Protein AF-A0A1R1MEP3-F1 (afdb_monomer)

Secondary structure (DSSP, 8-state):
-PPPPPHHHHHHHHIIIIIHHHHHHHHHHHHHHHHTTT---THHHHHHHHHHHHHHHHHHHTTS---S--SGGGGHHHHHHHHHHHHHHTTT----HHHHHHHHHHHHHHHHHHHHHHHHTTS-HHHHHHHHHHHHHHHHHHHHHHT-GGGHHHHHHHHHHHHHHHHHHHHHHS-HHHHHHHHHHHHHHHHHHHHHHHHTTSS-HHHHTSTTTT--SSHHHHHHHHHHHHHHHHS---HHHHHHHHHHHHHHHHHHHHS--S-HHHHHHHHHHHHHHHHHHHHHHHHHHHTT-

Nearest PDB structures (foldseek):
  7d5p-assembly2_B  TM=1.920E-01  e=1.153E+00  Staphylococcus aureus subsp. aureus COL
  8jt9-assembly1_A  TM=2.377E-01  e=4.434E+00  Homo sapiens
  8xoa-assembly1_A  TM=2.213E-01  e=4.434E+00  Homo sapiens
  4iu9-assembly2_A  TM=1.906E-01  e=5.708E+00  Escherichia coli K-12

Structure (mmCIF, N/CA/C/O backbone):
data_AF-A0A1R1MEP3-F1
#
_entry.id   AF-A0A1R1MEP3-F1
#
loop_
_atom_site.group_PDB
_atom_site.id
_atom_site.type_symbol
_atom_site.label_atom_id
_atom_site.label_alt_id
_atom_site.label_comp_id
_atom_site.label_asym_id
_atom_site.label_entity_id
_atom_site.label_seq_id
_atom_site.pdbx_PDB_ins_code
_atom_site.Cartn_x
_atom_site.Cartn_y
_atom_site.Cartn_z
_atom_site.occupancy
_atom_site.B_iso_or_equiv
_atom_site.auth_seq_id
_atom_site.auth_comp_id
_atom_site.auth_asym_id
_atom_site.auth_atom_id
_atom_site.pdbx_PDB_model_num
ATOM 1 N N . MET A 1 1 ? 24.486 -24.600 -12.937 1.00 33.91 1 MET A N 1
ATOM 2 C CA . MET A 1 1 ? 24.147 -24.866 -11.523 1.00 33.91 1 MET A CA 1
ATOM 3 C C . MET A 1 1 ? 23.904 -23.524 -10.862 1.00 33.91 1 MET A C 1
ATOM 5 O O . MET A 1 1 ? 24.868 -22.815 -10.604 1.00 33.91 1 MET A O 1
ATOM 9 N N . TYR A 1 2 ? 22.642 -23.135 -10.674 1.00 38.97 2 TYR A N 1
ATOM 10 C CA . TYR A 1 2 ? 22.324 -22.002 -9.808 1.00 38.97 2 TYR A CA 1
ATOM 11 C C . TYR A 1 2 ? 22.652 -22.433 -8.381 1.00 38.97 2 TYR A C 1
ATOM 13 O O . TYR A 1 2 ? 22.144 -23.455 -7.923 1.00 38.97 2 TYR A O 1
ATOM 21 N N . ALA A 1 3 ? 23.574 -21.729 -7.725 1.00 46.19 3 ALA A N 1
ATOM 22 C CA . ALA A 1 3 ? 23.846 -21.961 -6.316 1.00 46.19 3 ALA A CA 1
ATOM 23 C C . ALA A 1 3 ? 22.546 -21.698 -5.552 1.00 46.19 3 ALA A C 1
ATOM 25 O O . ALA A 1 3 ? 22.000 -20.597 -5.640 1.00 46.19 3 ALA A O 1
ATOM 26 N N . GLU A 1 4 ? 22.031 -22.712 -4.856 1.00 53.25 4 GLU A N 1
ATOM 27 C CA . GLU A 1 4 ? 20.903 -22.514 -3.953 1.00 53.25 4 GLU A CA 1
ATOM 28 C C . GLU A 1 4 ? 21.265 -21.378 -2.988 1.00 53.25 4 GLU A C 1
ATOM 30 O O . GLU A 1 4 ? 22.367 -21.393 -2.419 1.00 53.25 4 GLU A O 1
ATOM 35 N N . PRO A 1 5 ? 20.397 -20.365 -2.820 1.00 59.34 5 PRO A N 1
ATOM 36 C CA . PRO A 1 5 ? 20.651 -19.315 -1.853 1.00 59.34 5 PRO A CA 1
ATOM 37 C C . PRO A 1 5 ? 20.864 -19.977 -0.493 1.00 59.34 5 PRO A C 1
ATOM 39 O O . PRO A 1 5 ? 20.034 -20.764 -0.031 1.00 59.34 5 PRO A O 1
ATOM 42 N N . SER A 1 6 ? 22.004 -19.687 0.139 1.00 70.06 6 SER A N 1
ATOM 43 C CA . SER A 1 6 ? 22.324 -20.240 1.450 1.00 70.06 6 SER A CA 1
ATOM 44 C C . SER A 1 6 ? 21.171 -19.955 2.412 1.00 70.06 6 SER A C 1
ATOM 46 O O . SER A 1 6 ? 20.556 -18.889 2.357 1.00 70.06 6 SER A O 1
ATOM 48 N N . SER A 1 7 ? 20.878 -20.876 3.335 1.00 69.50 7 SER A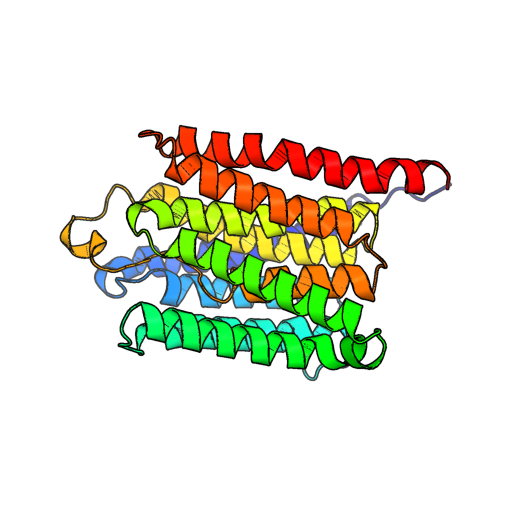 N 1
ATOM 49 C CA . SER A 1 7 ? 19.803 -20.690 4.325 1.00 69.50 7 SER A CA 1
ATOM 50 C C . SER A 1 7 ? 19.879 -19.336 5.053 1.00 69.50 7 SER A C 1
ATOM 52 O O . SER A 1 7 ? 18.848 -18.808 5.464 1.00 69.50 7 SER A O 1
ATOM 54 N N . SER A 1 8 ? 21.077 -18.759 5.188 1.00 77.94 8 SER A N 1
ATOM 55 C CA . SER A 1 8 ? 21.308 -17.420 5.730 1.00 77.94 8 SER A CA 1
ATOM 56 C C . SER A 1 8 ? 20.761 -16.292 4.848 1.00 77.94 8 SER A C 1
ATOM 58 O O . SER A 1 8 ? 20.191 -15.345 5.381 1.00 77.94 8 SER A O 1
ATOM 60 N N . ALA A 1 9 ? 20.872 -16.389 3.521 1.00 77.12 9 ALA A N 1
ATOM 61 C CA . ALA A 1 9 ? 20.376 -15.382 2.586 1.00 77.12 9 ALA A CA 1
ATOM 62 C C . ALA A 1 9 ? 18.843 -15.296 2.619 1.00 77.12 9 ALA A C 1
ATOM 64 O O . ALA A 1 9 ? 18.296 -14.207 2.776 1.00 77.12 9 ALA A O 1
ATOM 65 N N . ASN A 1 10 ? 18.148 -16.438 2.598 1.00 83.69 10 ASN A N 1
ATOM 66 C CA . ASN A 1 10 ? 16.684 -16.473 2.716 1.00 83.69 10 ASN A CA 1
ATOM 67 C C . ASN A 1 10 ? 16.207 -15.879 4.049 1.00 83.69 10 ASN A C 1
ATOM 69 O O . ASN A 1 10 ? 15.216 -15.150 4.099 1.00 83.69 10 ASN A O 1
ATOM 73 N N . LEU A 1 11 ? 16.937 -16.151 5.134 1.00 85.81 11 LEU A N 1
ATOM 74 C CA . LEU A 1 11 ? 16.612 -15.623 6.455 1.00 85.81 11 LEU A CA 1
ATOM 75 C C . LEU A 1 11 ? 16.804 -14.102 6.511 1.00 85.81 11 LEU A C 1
ATOM 77 O O . LEU A 1 11 ? 15.922 -13.403 7.005 1.00 85.81 11 LEU A O 1
ATOM 81 N N . ILE A 1 12 ? 17.887 -13.572 5.932 1.00 87.06 12 ILE A N 1
ATOM 82 C CA . ILE A 1 12 ? 18.105 -12.121 5.801 1.00 87.06 12 ILE A CA 1
ATOM 83 C C . ILE A 1 12 ? 16.982 -11.479 4.977 1.00 87.06 12 ILE A C 1
ATOM 85 O O . ILE A 1 12 ? 16.429 -10.459 5.386 1.00 87.06 12 ILE A O 1
ATOM 89 N N . MET A 1 13 ? 16.574 -12.109 3.871 1.00 86.56 13 MET A N 1
ATOM 90 C CA . MET A 1 13 ? 15.480 -11.616 3.030 1.00 86.56 13 MET A CA 1
ATOM 91 C C . MET A 1 13 ? 14.146 -11.525 3.782 1.00 86.56 13 MET A C 1
ATOM 93 O O . MET A 1 13 ? 13.415 -10.542 3.630 1.00 86.56 13 MET A O 1
ATOM 97 N N . ILE A 1 14 ? 13.828 -12.515 4.617 1.00 88.69 14 ILE A N 1
ATOM 98 C CA . ILE A 1 14 ? 12.631 -12.497 5.471 1.00 88.69 14 ILE A CA 1
ATOM 99 C C . ILE A 1 14 ? 12.769 -11.435 6.568 1.00 88.69 14 ILE A C 1
ATOM 101 O O . ILE A 1 14 ? 11.809 -10.723 6.870 1.00 88.69 14 ILE A O 1
ATOM 105 N N . MET A 1 15 ? 13.963 -11.281 7.145 1.00 89.81 15 MET A N 1
ATOM 106 C CA . MET A 1 15 ? 14.210 -10.284 8.186 1.00 89.81 15 MET A CA 1
ATOM 107 C C . MET A 1 15 ? 13.965 -8.860 7.682 1.00 89.81 15 MET A C 1
ATOM 109 O O . MET A 1 15 ? 13.254 -8.098 8.339 1.00 89.81 15 MET A O 1
ATOM 113 N N . GLN A 1 16 ? 14.486 -8.525 6.499 1.00 90.75 16 GLN A N 1
ATOM 114 C CA . GLN A 1 16 ? 14.354 -7.186 5.922 1.00 90.75 16 GLN A CA 1
ATOM 115 C C . GLN A 1 16 ? 12.944 -6.888 5.389 1.00 90.75 16 GLN A C 1
ATOM 117 O O . GLN A 1 16 ? 12.449 -5.778 5.572 1.00 90.75 16 GLN A O 1
ATOM 122 N N . SER A 1 17 ? 12.277 -7.860 4.759 1.00 89.44 17 SER A N 1
ATOM 123 C CA . SER A 1 17 ? 10.976 -7.641 4.104 1.00 89.44 17 SER A CA 1
ATOM 124 C C . SER A 1 17 ? 9.768 -7.867 5.013 1.00 89.44 17 SER A C 1
ATOM 126 O O . SER A 1 17 ? 8.708 -7.310 4.752 1.00 89.44 17 SER A O 1
ATOM 128 N N . LEU A 1 18 ? 9.902 -8.658 6.080 1.00 91.75 18 LEU A N 1
ATOM 129 C CA . LEU A 1 18 ? 8.776 -9.032 6.937 1.00 91.75 18 LEU A CA 1
ATOM 130 C C . LEU A 1 18 ? 9.037 -8.732 8.409 1.00 91.75 18 LEU A C 1
ATOM 132 O O . LEU A 1 18 ? 8.265 -7.994 9.013 1.00 91.75 18 LEU A O 1
ATOM 136 N N . VAL A 1 19 ? 10.101 -9.284 9.001 1.00 93.19 19 VAL A N 1
ATOM 137 C CA . VAL A 1 19 ? 10.267 -9.274 10.468 1.00 93.19 19 VAL A CA 1
ATOM 138 C C . VAL A 1 19 ? 10.488 -7.868 11.006 1.00 93.19 19 VAL A C 1
ATOM 140 O O . VAL A 1 19 ? 9.772 -7.452 11.914 1.00 93.19 19 VAL A O 1
ATOM 143 N N . LEU A 1 20 ? 11.446 -7.125 10.451 1.00 93.88 20 LEU A N 1
ATOM 144 C CA . LEU A 1 20 ? 11.738 -5.760 10.881 1.00 93.88 20 LEU A CA 1
ATOM 145 C C . LEU A 1 20 ? 10.535 -4.807 10.726 1.00 93.88 20 LEU A C 1
ATOM 147 O O . LEU A 1 20 ? 10.144 -4.200 11.729 1.00 93.88 20 LEU A O 1
ATOM 151 N N . PRO A 1 21 ? 9.902 -4.672 9.542 1.00 94.44 21 PRO A N 1
ATOM 152 C CA . PRO A 1 21 ? 8.808 -3.721 9.369 1.00 94.44 21 PRO A CA 1
ATOM 153 C C . PRO A 1 21 ? 7.587 -4.117 10.208 1.00 94.44 21 PRO A C 1
ATOM 155 O O . PRO A 1 21 ? 6.928 -3.247 10.784 1.00 94.44 21 PRO A O 1
ATOM 158 N N . LEU A 1 22 ? 7.330 -5.422 10.367 1.00 95.25 22 LEU A N 1
ATOM 159 C CA . LEU A 1 22 ? 6.284 -5.937 11.247 1.00 95.25 22 LEU A CA 1
ATOM 160 C C . LEU A 1 22 ? 6.572 -5.622 12.720 1.00 95.25 22 LEU A C 1
ATOM 162 O O . LEU A 1 22 ? 5.690 -5.127 13.416 1.00 95.25 22 LEU A O 1
ATOM 166 N N . ALA A 1 23 ? 7.787 -5.886 13.205 1.00 95.94 23 ALA A N 1
ATOM 167 C CA . ALA A 1 23 ? 8.159 -5.673 14.602 1.00 95.94 23 ALA A CA 1
ATOM 168 C C . ALA A 1 23 ? 8.050 -4.195 15.001 1.00 95.94 23 ALA A C 1
ATOM 170 O O . ALA A 1 23 ? 7.473 -3.879 16.044 1.00 95.94 23 ALA A O 1
ATOM 171 N N . VAL A 1 24 ? 8.540 -3.285 14.153 1.00 96.44 24 VAL A N 1
ATOM 172 C CA . VAL A 1 24 ? 8.447 -1.839 14.404 1.00 96.44 24 VAL A CA 1
ATOM 173 C C . VAL A 1 24 ? 6.984 -1.381 14.402 1.00 96.44 24 VAL A C 1
ATOM 175 O O . VAL A 1 24 ? 6.566 -0.646 15.300 1.00 96.44 24 VAL A O 1
ATOM 178 N N . ALA A 1 25 ? 6.170 -1.854 13.455 1.00 94.38 25 ALA A N 1
ATOM 179 C CA . ALA A 1 25 ? 4.748 -1.522 13.411 1.00 94.38 25 ALA A CA 1
ATOM 180 C C . ALA A 1 25 ? 3.971 -2.083 14.621 1.00 94.38 25 ALA A C 1
ATOM 182 O O . ALA A 1 25 ? 3.140 -1.378 15.201 1.00 94.38 25 ALA A O 1
ATOM 183 N N . LEU A 1 26 ? 4.265 -3.316 15.052 1.00 95.62 26 LEU A N 1
ATOM 184 C CA . LEU A 1 26 ? 3.697 -3.926 16.262 1.00 95.62 26 LEU A CA 1
ATOM 1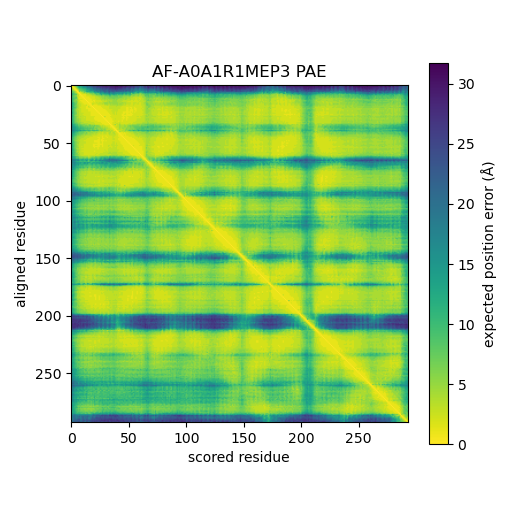85 C C . LEU A 1 26 ? 4.093 -3.161 17.524 1.00 95.62 26 LEU A C 1
ATOM 187 O O . LEU A 1 26 ? 3.267 -2.983 18.419 1.00 95.62 26 LEU A O 1
ATOM 191 N N . PHE A 1 27 ? 5.328 -2.667 17.590 1.00 96.06 27 PHE A N 1
ATOM 192 C CA . PHE A 1 27 ? 5.758 -1.802 18.678 1.00 96.06 27 PHE A CA 1
ATOM 193 C C . PHE A 1 27 ? 4.954 -0.492 18.697 1.00 96.06 27 PHE A C 1
ATOM 195 O O . PHE A 1 27 ? 4.458 -0.097 19.750 1.00 96.06 27 PHE A O 1
ATOM 202 N N . GLY A 1 28 ? 4.703 0.127 17.540 1.00 92.88 28 GLY A N 1
ATOM 203 C CA . GLY A 1 28 ? 3.800 1.279 17.440 1.00 92.88 28 GLY A CA 1
ATOM 204 C C . GLY A 1 28 ? 2.373 0.980 17.910 1.00 92.88 28 GLY A C 1
ATOM 205 O O . GLY A 1 28 ? 1.770 1.781 18.631 1.00 92.88 28 GLY A O 1
ATOM 206 N N . LEU A 1 29 ? 1.842 -0.198 17.569 1.00 92.19 29 LEU A N 1
ATOM 207 C CA . LEU A 1 29 ? 0.543 -0.663 18.060 1.00 92.19 29 LEU A CA 1
ATOM 208 C C . LEU A 1 29 ? 0.536 -0.835 19.586 1.00 92.19 29 LEU A C 1
ATOM 210 O O . LEU A 1 29 ? -0.432 -0.436 20.235 1.00 92.19 29 LEU A O 1
ATOM 214 N N . LEU A 1 30 ? 1.605 -1.389 20.161 1.00 93.69 30 LEU A N 1
ATOM 215 C CA . LEU A 1 30 ? 1.769 -1.537 21.607 1.00 93.69 30 LEU A CA 1
ATOM 216 C C . LEU A 1 30 ? 1.810 -0.170 22.304 1.00 93.69 30 LEU A C 1
ATOM 218 O O . LEU A 1 30 ? 1.080 0.044 23.273 1.00 93.69 30 LEU A O 1
ATOM 222 N N . VAL A 1 31 ? 2.603 0.772 21.782 1.00 92.69 31 VAL A N 1
ATOM 223 C CA . VAL A 1 31 ? 2.701 2.149 22.299 1.00 92.69 31 VAL A CA 1
ATOM 224 C C . VAL A 1 31 ? 1.337 2.835 22.280 1.00 92.69 31 VAL A C 1
ATOM 226 O O . VAL A 1 31 ? 0.946 3.462 23.269 1.00 92.69 31 VAL A O 1
ATOM 229 N N . TRP A 1 32 ? 0.584 2.693 21.186 1.00 91.88 32 TRP A N 1
ATOM 230 C CA . TRP A 1 32 ? -0.780 3.206 21.122 1.00 91.88 32 TRP A CA 1
ATOM 231 C C . TRP A 1 32 ? -1.689 2.520 22.141 1.00 91.88 32 TRP A C 1
ATOM 233 O O . TRP A 1 32 ? -2.407 3.199 22.869 1.00 91.88 32 TRP A O 1
ATOM 243 N N . TRP A 1 33 ? -1.660 1.191 22.227 1.00 88.38 33 TRP A N 1
ATOM 244 C CA . TRP A 1 33 ? -2.537 0.426 23.110 1.00 88.38 33 TRP A CA 1
ATOM 245 C C . TRP A 1 33 ? -2.351 0.801 24.587 1.00 88.38 33 TRP A C 1
ATOM 247 O O . TRP A 1 33 ? -3.344 0.966 25.301 1.00 88.38 33 TRP A O 1
ATOM 257 N N . LEU A 1 34 ? -1.104 1.015 25.021 1.00 91.06 34 LEU A N 1
ATOM 258 C CA . LEU A 1 34 ? -0.771 1.492 26.368 1.00 91.06 34 LEU A CA 1
ATOM 259 C C . LEU A 1 34 ? -1.290 2.919 26.624 1.00 91.06 34 LEU A C 1
ATOM 261 O O . LEU A 1 34 ? -1.771 3.214 27.716 1.00 91.06 34 LEU A O 1
ATOM 265 N N . ASN A 1 35 ? -1.267 3.783 25.605 1.00 88.06 35 ASN A N 1
ATOM 266 C CA . ASN A 1 35 ? -1.657 5.195 25.701 1.00 88.06 35 ASN A CA 1
ATOM 267 C C . ASN A 1 35 ? -3.060 5.512 25.156 1.00 88.06 35 ASN A C 1
ATOM 269 O O . ASN A 1 35 ? -3.434 6.682 25.055 1.00 88.06 35 ASN A O 1
ATOM 273 N N . ARG A 1 36 ? -3.875 4.499 24.839 1.00 82.88 36 ARG A N 1
ATOM 274 C CA . ARG A 1 36 ? -5.158 4.654 24.121 1.00 82.88 36 ARG A CA 1
ATOM 275 C C . ARG A 1 36 ? -6.188 5.545 24.820 1.00 82.88 36 ARG A C 1
ATOM 277 O O . ARG A 1 36 ? -7.134 5.996 24.186 1.00 82.88 36 ARG A O 1
ATOM 284 N N . ARG A 1 37 ? -6.029 5.777 26.131 1.00 80.75 37 ARG A N 1
ATOM 285 C CA . ARG A 1 37 ? -6.868 6.709 26.905 1.00 80.75 37 ARG A CA 1
ATOM 286 C C . ARG A 1 37 ? -6.555 8.173 26.586 1.00 80.75 37 ARG A C 1
ATOM 288 O O . ARG A 1 37 ? -7.474 8.978 26.544 1.00 80.75 37 ARG A O 1
ATOM 295 N N . ASN A 1 38 ? -5.285 8.488 26.335 1.00 83.00 38 ASN A N 1
ATOM 296 C CA . ASN A 1 38 ? -4.809 9.841 26.042 1.00 83.00 38 ASN A CA 1
ATOM 297 C C . ASN A 1 38 ? -4.743 10.108 24.533 1.00 83.00 38 ASN A C 1
ATOM 299 O O . ASN A 1 38 ? -4.875 11.247 24.099 1.00 83.00 38 ASN A O 1
ATOM 303 N N . ILE A 1 39 ? -4.553 9.056 23.728 1.00 81.19 39 ILE A N 1
ATOM 304 C CA . ILE A 1 39 ? -4.419 9.141 22.273 1.00 81.19 39 ILE A CA 1
ATOM 305 C C . ILE A 1 39 ? -5.581 8.376 21.621 1.00 81.19 39 ILE A C 1
ATOM 307 O O . ILE A 1 39 ? -5.466 7.177 21.342 1.00 81.19 39 ILE A O 1
ATOM 311 N N . PRO A 1 40 ? -6.721 9.044 21.360 1.00 70.94 40 PRO A N 1
ATOM 312 C CA . PRO A 1 40 ? -7.917 8.375 20.852 1.00 70.94 40 PRO A CA 1
ATOM 313 C C . PRO A 1 40 ? -7.768 7.879 19.406 1.00 70.94 40 PRO A C 1
ATOM 315 O O . PRO A 1 40 ? -8.546 7.032 18.976 1.00 70.94 40 PRO A O 1
ATOM 318 N N . ARG A 1 41 ? -6.788 8.385 18.645 1.00 77.56 41 ARG A N 1
ATOM 319 C CA . ARG A 1 41 ? -6.563 8.029 17.236 1.00 77.56 41 ARG A CA 1
ATOM 320 C C . ARG A 1 41 ? -5.297 7.195 17.084 1.00 77.56 41 ARG A C 1
ATOM 322 O O . ARG A 1 41 ? -4.199 7.691 17.316 1.00 77.56 41 ARG A O 1
ATOM 329 N N . ALA A 1 42 ? -5.458 5.945 16.662 1.00 82.75 42 ALA A N 1
ATOM 330 C CA . ALA A 1 42 ? -4.353 5.003 16.529 1.00 82.75 42 ALA A CA 1
ATOM 331 C C . ALA A 1 42 ? -3.382 5.375 15.404 1.00 82.75 42 ALA A C 1
ATOM 333 O O . ALA A 1 42 ? -2.172 5.208 15.554 1.00 82.75 42 ALA A O 1
ATOM 334 N N . THR A 1 43 ? -3.894 5.947 14.312 1.00 84.25 43 THR A N 1
ATOM 335 C CA . THR A 1 43 ? -3.086 6.390 13.165 1.00 84.25 43 THR A CA 1
ATOM 336 C C . THR A 1 43 ? -1.977 7.371 13.538 1.00 84.25 43 THR A C 1
ATOM 338 O O . THR A 1 43 ? -0.892 7.265 12.978 1.00 84.25 43 THR A O 1
ATOM 341 N N . LEU A 1 44 ? -2.188 8.254 14.523 1.00 86.88 44 LEU A N 1
ATOM 342 C CA . LEU A 1 44 ? -1.178 9.231 14.967 1.00 86.88 44 LEU A CA 1
ATOM 343 C C . LEU A 1 44 ? 0.097 8.584 15.510 1.00 86.88 44 LEU A C 1
ATOM 345 O O . LEU A 1 44 ? 1.154 9.202 15.486 1.00 86.88 44 LEU A O 1
ATOM 349 N N . VAL A 1 45 ? -0.011 7.354 16.009 1.00 90.12 45 VAL A N 1
ATOM 350 C CA . VAL A 1 45 ? 1.119 6.602 16.555 1.00 90.12 45 VAL A CA 1
ATOM 351 C C . VAL A 1 45 ? 1.566 5.552 15.551 1.00 90.12 45 VAL A C 1
ATOM 353 O O . VAL A 1 45 ? 2.732 5.513 15.182 1.00 90.12 45 VAL A O 1
ATOM 356 N N . ILE A 1 46 ? 0.648 4.716 15.065 1.00 91.06 46 ILE A N 1
ATOM 357 C CA . ILE A 1 46 ? 1.012 3.529 14.285 1.00 91.06 46 ILE A CA 1
ATOM 358 C C . ILE A 1 46 ? 1.602 3.905 12.917 1.00 91.06 46 ILE A C 1
ATOM 360 O O . ILE A 1 46 ? 2.554 3.263 12.481 1.00 91.06 46 ILE A O 1
ATOM 364 N N . VAL A 1 47 ? 1.091 4.948 12.249 1.00 91.44 47 VAL A N 1
ATOM 365 C CA . VAL A 1 47 ? 1.569 5.344 10.910 1.00 91.44 47 VAL A CA 1
ATOM 366 C C . VAL A 1 47 ? 3.045 5.777 10.926 1.00 91.44 47 VAL A C 1
ATOM 368 O O . VAL A 1 47 ? 3.804 5.249 10.114 1.00 91.44 47 VAL A O 1
ATOM 371 N N . PRO A 1 48 ? 3.504 6.644 11.854 1.00 94.31 48 PRO A N 1
ATOM 372 C CA . PRO A 1 48 ? 4.932 6.917 12.023 1.00 94.31 48 PRO A CA 1
ATOM 373 C C . PRO A 1 48 ? 5.790 5.663 12.222 1.00 94.31 48 PRO A C 1
ATOM 375 O O . PRO A 1 48 ? 6.840 5.540 11.599 1.00 94.31 48 PRO A O 1
ATOM 378 N N . PHE A 1 49 ? 5.344 4.704 13.040 1.00 95.06 49 PHE A N 1
ATOM 379 C CA . PHE A 1 49 ? 6.092 3.460 13.252 1.00 95.06 49 PHE A CA 1
ATOM 380 C C . PHE A 1 49 ? 6.146 2.585 11.997 1.00 95.06 49 PHE A C 1
ATOM 382 O O . PHE A 1 49 ? 7.196 2.026 11.697 1.00 95.06 49 PHE A O 1
ATOM 389 N N . ILE A 1 50 ? 5.065 2.509 11.218 1.00 93.44 50 ILE A N 1
ATOM 390 C CA . ILE A 1 50 ? 5.088 1.837 9.909 1.00 93.44 50 ILE A CA 1
ATOM 391 C C . ILE A 1 50 ? 6.090 2.506 8.978 1.00 93.44 50 ILE A C 1
ATOM 393 O O . ILE A 1 50 ? 6.850 1.812 8.310 1.00 93.44 50 ILE A O 1
ATOM 397 N N . ALA A 1 51 ? 6.124 3.837 8.953 1.00 93.81 51 ALA A N 1
ATOM 398 C CA . ALA A 1 51 ? 7.063 4.571 8.120 1.00 93.81 51 ALA A CA 1
ATOM 399 C C . ALA A 1 51 ? 8.519 4.327 8.536 1.00 93.81 51 ALA A C 1
ATOM 401 O O . ALA A 1 51 ? 9.367 4.097 7.680 1.00 93.81 51 ALA A O 1
ATOM 402 N N . ILE A 1 52 ? 8.804 4.302 9.841 1.00 94.56 52 ILE A N 1
ATOM 403 C CA . ILE A 1 52 ? 10.133 3.961 10.366 1.00 94.56 52 ILE A CA 1
ATOM 404 C C . ILE A 1 52 ? 10.503 2.520 9.999 1.00 94.56 52 ILE A C 1
ATOM 406 O O . ILE A 1 52 ? 11.608 2.282 9.521 1.00 94.56 52 ILE A O 1
ATOM 410 N N . GLY A 1 53 ? 9.582 1.570 10.182 1.00 93.94 53 GLY A N 1
ATOM 411 C CA . GLY A 1 53 ? 9.792 0.166 9.829 1.00 93.94 53 GLY A CA 1
ATOM 412 C C . GLY A 1 53 ? 10.081 -0.010 8.341 1.00 93.94 53 GLY A C 1
ATOM 413 O O . GLY A 1 53 ? 11.074 -0.633 7.980 1.00 93.94 53 GLY A O 1
ATOM 414 N N . PHE A 1 54 ? 9.271 0.612 7.481 1.00 94.12 54 PHE A N 1
ATOM 415 C CA . PHE A 1 54 ? 9.487 0.615 6.037 1.00 94.12 54 PHE A CA 1
ATOM 416 C C . PHE A 1 54 ? 10.815 1.275 5.660 1.00 94.12 54 PHE A C 1
ATOM 418 O O . PHE A 1 54 ? 11.548 0.723 4.849 1.00 94.12 54 PHE A O 1
ATOM 425 N N . TRP A 1 55 ? 11.156 2.431 6.236 1.00 93.94 55 TRP A N 1
ATOM 426 C CA . TRP A 1 55 ? 12.408 3.128 5.931 1.00 93.94 55 TRP A CA 1
ATOM 427 C C . TRP A 1 55 ? 13.637 2.313 6.342 1.00 93.94 55 TRP A C 1
ATOM 429 O O . TRP A 1 55 ? 14.597 2.225 5.573 1.00 93.94 55 TRP A O 1
ATOM 439 N N . ALA A 1 56 ? 13.601 1.681 7.517 1.00 93.25 56 ALA A N 1
ATOM 440 C CA . ALA A 1 56 ? 14.670 0.808 7.986 1.00 93.25 56 ALA A CA 1
ATOM 441 C C . ALA A 1 56 ? 14.824 -0.418 7.071 1.00 93.25 56 ALA A C 1
ATOM 443 O O . ALA A 1 56 ? 15.932 -0.714 6.628 1.00 93.25 56 ALA A O 1
ATOM 444 N N . SER A 1 57 ? 13.713 -1.067 6.706 1.00 92.88 57 SER A N 1
ATOM 445 C CA . SER A 1 57 ? 13.692 -2.156 5.723 1.00 92.88 57 SER A CA 1
ATOM 446 C C . SER A 1 57 ? 14.216 -1.736 4.359 1.00 92.88 57 SER A C 1
ATOM 448 O O . SER A 1 57 ? 15.048 -2.428 3.788 1.00 92.88 57 SER A O 1
ATOM 450 N N . PHE A 1 58 ? 13.760 -0.598 3.838 1.00 91.50 58 PHE A N 1
ATOM 451 C CA . PHE A 1 58 ? 14.189 -0.068 2.548 1.00 91.50 58 PHE A CA 1
ATOM 452 C C . PHE A 1 58 ? 15.691 0.215 2.541 1.00 91.50 58 PHE A C 1
ATOM 454 O O . PHE A 1 58 ? 16.387 -0.182 1.611 1.00 91.50 58 PHE A O 1
ATOM 461 N N . SER A 1 59 ? 16.194 0.859 3.597 1.00 90.38 59 SER A N 1
ATOM 462 C CA . SER A 1 59 ? 17.617 1.181 3.725 1.00 90.38 59 SER A CA 1
ATOM 463 C C . SER A 1 59 ? 18.473 -0.082 3.808 1.00 90.38 59 SER A C 1
ATOM 465 O O . SER A 1 59 ? 19.567 -0.120 3.253 1.00 90.38 59 SER A O 1
ATOM 467 N N . TRP A 1 60 ? 17.958 -1.134 4.453 1.00 90.69 60 TRP A N 1
ATOM 468 C CA . TRP A 1 60 ? 18.623 -2.431 4.510 1.00 90.69 60 TRP A CA 1
ATOM 469 C C . TRP A 1 60 ? 18.604 -3.146 3.151 1.00 90.69 60 TRP A C 1
ATOM 471 O O . TRP A 1 60 ? 19.653 -3.542 2.670 1.00 90.69 60 TRP A O 1
ATOM 481 N N . ILE A 1 61 ? 17.454 -3.222 2.472 1.00 89.56 61 ILE A N 1
ATOM 482 C CA . ILE A 1 61 ? 17.325 -3.855 1.142 1.00 89.56 61 ILE A CA 1
ATOM 483 C C . ILE A 1 61 ? 18.214 -3.166 0.088 1.00 89.56 61 ILE A C 1
ATOM 485 O O . ILE A 1 61 ? 18.693 -3.799 -0.857 1.00 89.56 61 ILE A O 1
ATOM 489 N N . GLN A 1 62 ? 18.406 -1.851 0.215 1.00 85.81 62 GLN A N 1
ATOM 490 C CA . GLN A 1 62 ? 19.244 -1.061 -0.689 1.00 85.81 62 GLN A CA 1
ATOM 491 C C . GLN A 1 62 ? 20.712 -0.966 -0.241 1.00 85.81 62 GLN A C 1
ATOM 493 O O . GLN A 1 62 ? 21.508 -0.379 -0.974 1.00 85.81 62 GLN A O 1
ATOM 498 N N . ASP A 1 63 ? 21.068 -1.514 0.927 1.00 83.12 63 ASP A N 1
ATOM 499 C CA . ASP A 1 63 ? 22.385 -1.390 1.571 1.00 83.12 63 ASP A CA 1
ATOM 500 C C . ASP A 1 63 ? 22.883 0.066 1.707 1.00 83.12 63 ASP A C 1
ATOM 502 O O . ASP A 1 63 ? 24.082 0.350 1.651 1.00 83.12 63 ASP A O 1
ATOM 506 N N . ARG A 1 64 ? 21.966 1.030 1.874 1.00 79.31 64 ARG A N 1
ATOM 507 C CA . ARG A 1 64 ? 22.310 2.452 2.038 1.00 79.31 64 ARG A CA 1
ATOM 508 C C . ARG A 1 64 ? 21.225 3.255 2.742 1.00 79.31 64 ARG A C 1
ATOM 510 O O . ARG A 1 64 ? 20.044 2.927 2.700 1.00 79.31 64 ARG A O 1
ATOM 517 N N . LEU A 1 65 ? 21.624 4.387 3.315 1.00 67.56 65 LEU A N 1
ATOM 518 C CA . LEU A 1 65 ? 20.698 5.402 3.811 1.00 67.56 65 LEU A CA 1
ATOM 519 C C . LEU A 1 65 ? 20.204 6.232 2.620 1.00 67.56 65 LEU A C 1
ATOM 521 O O . LEU A 1 65 ? 20.974 6.980 2.026 1.00 67.56 65 LEU A O 1
ATOM 525 N N . GLY A 1 66 ? 18.928 6.086 2.255 1.00 61.84 66 GLY A N 1
ATOM 526 C CA . GLY A 1 66 ? 18.306 6.725 1.082 1.00 61.84 66 GLY A CA 1
ATOM 527 C C . GLY A 1 66 ? 18.141 8.256 1.143 1.00 61.84 66 GLY A C 1
ATOM 528 O O . GLY A 1 66 ? 17.198 8.778 0.555 1.00 61.84 66 GLY A O 1
ATOM 529 N N . LEU A 1 67 ? 18.995 8.978 1.883 1.00 66.38 67 LEU A N 1
ATOM 530 C CA . LEU A 1 67 ? 18.965 10.439 2.010 1.00 66.38 67 LEU A CA 1
ATOM 531 C C . LEU A 1 67 ? 20.383 11.036 1.907 1.00 66.38 67 LEU A C 1
ATOM 533 O O . LEU A 1 67 ? 21.220 10.724 2.756 1.00 66.38 67 LEU A O 1
ATOM 537 N N . PRO A 1 68 ? 20.649 11.937 0.935 1.00 69.25 68 PRO A N 1
ATOM 538 C CA . PRO A 1 68 ? 19.763 12.389 -0.153 1.00 69.25 68 PRO A CA 1
ATOM 539 C C . PRO A 1 68 ? 19.496 11.285 -1.198 1.00 69.25 68 PRO A C 1
ATOM 541 O O . PRO A 1 68 ? 20.290 10.351 -1.289 1.00 69.25 68 PRO A O 1
ATOM 544 N N . PRO A 1 69 ? 18.407 11.366 -1.990 1.00 68.69 69 PRO A N 1
ATOM 545 C CA . PRO A 1 69 ? 18.119 10.368 -3.016 1.00 68.69 69 PRO A CA 1
ATOM 546 C C . PRO A 1 69 ? 19.198 10.392 -4.105 1.00 68.69 69 PRO A C 1
ATOM 548 O O . PRO A 1 69 ? 19.426 11.425 -4.734 1.00 68.69 69 PRO A O 1
ATOM 551 N N . GLN A 1 70 ? 19.869 9.258 -4.312 1.00 74.00 70 GLN A N 1
ATOM 552 C CA . GLN A 1 70 ? 20.946 9.105 -5.301 1.00 74.00 70 GLN A CA 1
ATOM 553 C C . GLN A 1 70 ? 20.513 8.234 -6.478 1.00 74.00 70 GLN A C 1
ATOM 555 O O . GLN A 1 70 ? 20.983 8.421 -7.598 1.00 74.00 70 GLN A O 1
ATOM 560 N N . GLN A 1 71 ? 19.607 7.289 -6.233 1.00 74.06 7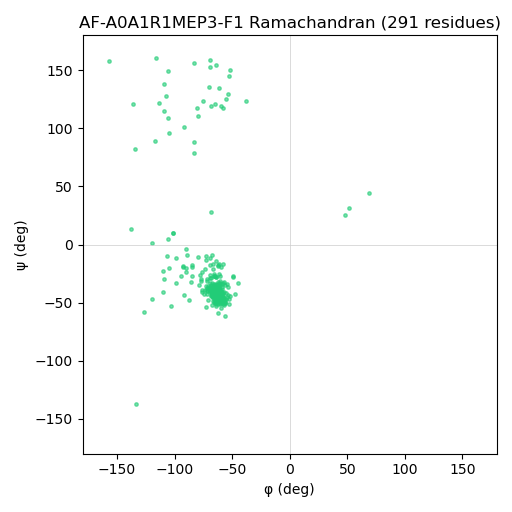1 GLN A N 1
ATOM 561 C CA . GLN A 1 71 ? 18.983 6.469 -7.261 1.00 74.06 71 GLN A CA 1
ATOM 562 C C . GLN A 1 71 ? 17.488 6.729 -7.316 1.00 74.06 71 GLN A C 1
ATOM 564 O O . GLN A 1 71 ? 16.872 7.197 -6.360 1.00 74.06 71 GLN A O 1
ATOM 569 N N . ALA A 1 72 ? 16.880 6.362 -8.436 1.00 72.75 72 ALA A N 1
ATOM 570 C CA . ALA A 1 72 ? 15.483 6.666 -8.664 1.00 72.75 72 ALA A CA 1
ATOM 571 C C . ALA A 1 72 ? 14.533 6.002 -7.650 1.00 72.75 72 ALA A C 1
ATOM 573 O O . ALA A 1 72 ? 13.560 6.624 -7.237 1.00 72.75 72 ALA A O 1
ATOM 574 N N . MET A 1 73 ? 14.849 4.795 -7.159 1.00 80.25 73 MET A N 1
ATOM 575 C CA . MET A 1 73 ? 14.061 4.143 -6.101 1.00 80.25 73 MET A CA 1
ATOM 576 C C . MET A 1 73 ? 14.137 4.864 -4.748 1.00 80.25 73 MET A C 1
ATOM 578 O O . MET A 1 73 ? 13.233 4.698 -3.930 1.00 80.25 73 MET A O 1
ATOM 582 N N . ASP A 1 74 ? 15.164 5.686 -4.502 1.00 83.19 74 ASP A N 1
ATOM 583 C CA . ASP A 1 74 ? 15.299 6.424 -3.240 1.00 83.19 74 ASP A CA 1
ATOM 584 C C . ASP A 1 74 ? 14.189 7.475 -3.078 1.00 83.19 74 ASP A C 1
ATOM 586 O O . ASP A 1 74 ? 13.924 7.903 -1.957 1.00 83.19 74 ASP A O 1
ATOM 590 N N . ILE A 1 75 ? 13.479 7.835 -4.161 1.00 83.56 75 ILE A N 1
ATOM 591 C CA . ILE A 1 75 ? 12.320 8.742 -4.133 1.00 83.56 75 ILE A CA 1
ATOM 592 C C . ILE A 1 75 ? 11.151 8.198 -3.295 1.00 83.56 75 ILE A C 1
ATOM 594 O O . ILE A 1 75 ? 10.305 8.970 -2.839 1.00 83.56 75 ILE A O 1
ATOM 598 N N . LEU A 1 76 ? 11.129 6.888 -3.017 1.00 87.12 76 LEU A N 1
ATOM 599 C CA . LEU A 1 76 ? 10.143 6.269 -2.130 1.00 87.12 76 LEU A CA 1
ATOM 600 C C . LEU A 1 76 ? 10.258 6.771 -0.682 1.00 87.12 76 LEU A C 1
ATOM 602 O O . LEU A 1 76 ? 9.252 6.813 0.021 1.00 87.12 76 LEU A O 1
ATOM 606 N N . ILE A 1 77 ? 11.444 7.197 -0.230 1.00 88.81 77 ILE A N 1
ATOM 607 C CA . ILE A 1 77 ? 11.650 7.732 1.126 1.00 88.81 77 ILE A CA 1
ATOM 608 C C . ILE A 1 77 ? 11.052 9.135 1.319 1.00 88.81 77 ILE A C 1
ATOM 610 O O . ILE A 1 77 ? 10.248 9.301 2.242 1.00 88.81 77 ILE A O 1
ATOM 614 N N . PRO A 1 78 ? 11.367 10.154 0.492 1.00 87.06 78 PRO A N 1
ATOM 615 C CA . PRO A 1 78 ? 10.697 11.444 0.597 1.00 87.06 78 PRO A CA 1
ATOM 616 C C . PRO A 1 78 ? 9.193 11.313 0.342 1.00 87.06 78 PRO A C 1
ATOM 618 O O . PRO A 1 78 ? 8.418 11.987 1.018 1.00 87.06 78 PRO A O 1
ATOM 621 N N . LEU A 1 79 ? 8.758 10.406 -0.543 1.00 88.62 79 LEU A N 1
ATOM 622 C CA . LEU A 1 79 ? 7.335 10.125 -0.732 1.00 88.62 79 LEU A CA 1
ATOM 623 C C . LEU A 1 79 ? 6.683 9.567 0.536 1.00 88.62 79 LEU A C 1
ATOM 625 O O . LEU A 1 79 ? 5.616 10.037 0.928 1.00 88.62 79 LEU A O 1
ATOM 629 N N . LEU A 1 80 ? 7.313 8.594 1.197 1.00 91.31 80 LEU A N 1
ATOM 630 C CA . LEU A 1 80 ? 6.821 8.051 2.457 1.00 91.31 80 LEU A CA 1
ATOM 631 C C . LEU A 1 80 ? 6.672 9.165 3.493 1.00 91.31 80 LEU A C 1
ATOM 633 O O . LEU A 1 80 ? 5.611 9.294 4.099 1.00 91.31 80 LEU A O 1
ATOM 637 N N . LEU A 1 81 ? 7.696 10.004 3.648 1.00 90.56 81 LEU A N 1
ATOM 638 C CA . LEU A 1 81 ? 7.694 11.118 4.593 1.00 90.56 81 LEU A CA 1
ATOM 639 C C . LEU A 1 81 ? 6.550 12.092 4.295 1.00 90.56 81 LEU A C 1
ATOM 641 O O . LEU A 1 81 ? 5.766 12.413 5.188 1.00 90.56 81 LEU A O 1
ATOM 645 N N . VAL A 1 82 ? 6.403 12.503 3.036 1.00 89.56 82 VAL A N 1
ATOM 646 C CA . VAL A 1 82 ? 5.290 13.340 2.576 1.00 89.56 82 VAL A CA 1
ATOM 647 C C . VAL A 1 82 ? 3.955 12.678 2.896 1.00 89.56 82 VAL A C 1
ATOM 649 O O . VAL A 1 82 ? 3.091 13.306 3.500 1.00 89.56 82 VAL A O 1
ATOM 652 N N . SER A 1 83 ? 3.781 11.406 2.545 1.00 90.31 83 SER A N 1
ATOM 653 C CA . SER A 1 83 ? 2.522 10.689 2.744 1.00 90.31 83 SER A CA 1
ATOM 654 C C . SER A 1 83 ? 2.136 10.590 4.222 1.00 90.31 83 SER A C 1
ATOM 656 O O . SER A 1 83 ? 0.969 10.774 4.565 1.00 90.31 83 SER A O 1
ATOM 658 N 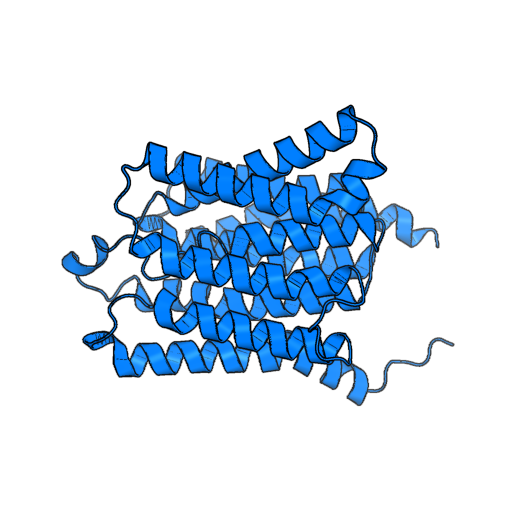N . VAL A 1 84 ? 3.119 10.401 5.108 1.00 91.69 84 VAL A N 1
ATOM 659 C CA . VAL A 1 84 ? 2.942 10.415 6.564 1.00 91.69 84 VAL A CA 1
ATOM 660 C C . VAL A 1 84 ? 2.566 11.811 7.038 1.00 91.69 84 VAL A C 1
ATOM 662 O O . VAL A 1 84 ? 1.624 11.942 7.814 1.00 91.69 84 VAL A O 1
ATOM 665 N N . ILE A 1 85 ? 3.237 12.860 6.553 1.00 90.94 85 ILE A N 1
ATOM 666 C CA . ILE A 1 85 ? 2.866 14.243 6.874 1.00 90.94 85 ILE A CA 1
ATOM 667 C C . ILE A 1 85 ? 1.433 14.523 6.430 1.00 90.94 85 ILE A C 1
ATOM 669 O O . ILE A 1 85 ? 0.682 15.081 7.215 1.00 90.94 85 ILE A O 1
ATOM 673 N N . PHE A 1 86 ? 1.016 14.118 5.229 1.00 88.38 86 PHE A N 1
ATOM 674 C CA . PHE A 1 86 ? -0.363 14.303 4.769 1.00 88.38 86 PHE A CA 1
ATOM 675 C C . PHE A 1 86 ? -1.362 13.520 5.619 1.00 88.38 86 PHE A C 1
ATOM 677 O O . PHE A 1 86 ? -2.389 14.075 6.010 1.00 88.38 86 PHE A O 1
ATOM 684 N N . GLU A 1 87 ? -1.052 12.272 5.971 1.00 88.00 87 GLU A N 1
ATOM 685 C CA . GLU A 1 87 ? -1.877 11.465 6.872 1.00 88.00 87 GLU A CA 1
ATOM 686 C C . GLU A 1 87 ? -2.057 12.171 8.224 1.00 88.00 87 GLU A C 1
ATOM 688 O O . GLU A 1 87 ? -3.182 12.368 8.693 1.00 88.00 87 GLU A O 1
ATOM 693 N N . LEU A 1 88 ? -0.952 12.649 8.802 1.00 88.44 88 LEU A N 1
ATOM 694 C CA . LEU A 1 88 ? -0.920 13.401 10.051 1.00 88.44 88 LEU A CA 1
ATOM 695 C C . LEU A 1 88 ? -1.443 14.835 9.903 1.00 88.44 88 LEU A C 1
ATOM 697 O O . LEU A 1 88 ? -1.839 15.419 10.891 1.00 88.44 88 LEU A O 1
ATOM 701 N N . ALA A 1 89 ? -1.487 15.447 8.729 1.00 86.50 89 ALA A N 1
ATOM 702 C CA . ALA A 1 89 ? -2.034 16.792 8.548 1.00 86.50 89 ALA A CA 1
ATOM 703 C C . ALA A 1 89 ? -3.553 16.738 8.345 1.00 86.50 89 ALA A C 1
ATOM 705 O O . ALA A 1 89 ? -4.286 17.614 8.806 1.00 86.50 89 ALA A O 1
ATOM 706 N N . SER A 1 90 ? -4.044 15.666 7.715 1.00 79.69 90 SER A N 1
ATOM 707 C CA . SER A 1 90 ? -5.443 15.486 7.307 1.00 79.69 90 SER A CA 1
ATOM 708 C C . SER A 1 90 ? -6.466 15.568 8.443 1.00 79.69 90 SER A C 1
ATOM 710 O O . SER A 1 90 ? -7.668 15.718 8.194 1.00 79.69 90 SER A O 1
ATOM 712 N N . HIS A 1 91 ? -5.997 15.453 9.684 1.00 73.25 91 HIS A N 1
ATOM 713 C CA . HIS A 1 91 ? -6.821 15.492 10.878 1.00 73.25 91 HIS A CA 1
ATOM 714 C C . HIS A 1 91 ? -6.966 16.886 11.495 1.00 73.25 91 HIS A C 1
ATOM 716 O O . HIS A 1 91 ? -7.892 17.087 12.277 1.00 73.25 91 HIS A O 1
ATOM 722 N N . TRP A 1 92 ? -6.076 17.821 11.155 1.00 76.12 92 TRP A N 1
ATOM 723 C CA . TRP A 1 92 ? -6.170 19.233 11.547 1.00 76.12 92 TRP A CA 1
ATOM 724 C C . TRP A 1 92 ? -7.057 20.028 10.588 1.00 76.12 92 TRP A C 1
ATOM 726 O O . TRP A 1 92 ? -7.520 21.121 10.903 1.00 76.12 92 TRP A O 1
ATOM 736 N N . VAL A 1 93 ? -7.293 19.477 9.398 1.00 73.31 93 VAL A N 1
ATOM 737 C CA . VAL A 1 93 ? -8.004 20.145 8.318 1.00 73.31 93 VAL A CA 1
ATOM 738 C C . VAL A 1 93 ? -9.500 19.825 8.397 1.00 73.31 93 VAL A C 1
ATOM 740 O O . VAL A 1 93 ? -9.957 18.761 7.965 1.00 73.31 93 VAL A O 1
ATOM 743 N N . ASN A 1 94 ? -10.271 20.775 8.930 1.00 67.44 94 ASN A N 1
ATOM 744 C CA . ASN A 1 94 ? -11.736 20.750 8.933 1.00 67.44 94 ASN A CA 1
ATOM 745 C C . ASN A 1 94 ? -12.280 21.282 7.600 1.00 67.44 94 ASN A C 1
ATOM 747 O O . ASN A 1 94 ? -12.694 22.433 7.489 1.00 67.44 94 ASN A O 1
ATOM 751 N N . LEU A 1 95 ? -12.261 20.433 6.575 1.00 71.12 95 LEU A N 1
ATOM 752 C CA . LEU A 1 95 ? -12.922 20.691 5.294 1.00 71.12 95 LEU A CA 1
ATOM 753 C C . LEU A 1 95 ? -14.191 19.851 5.177 1.00 71.12 95 LEU A C 1
ATOM 755 O O . LEU A 1 95 ? -14.250 18.728 5.682 1.00 71.12 95 LEU A O 1
ATOM 759 N N . SER A 1 96 ? -15.191 20.370 4.462 1.00 73.56 96 SER A N 1
ATOM 760 C CA . SER A 1 96 ? -16.361 19.572 4.094 1.00 73.56 96 SER A CA 1
ATOM 761 C C . SER A 1 96 ? -15.966 18.421 3.160 1.00 73.56 96 SER A C 1
ATOM 763 O O . SER A 1 96 ? -14.954 18.488 2.456 1.00 73.56 96 SER A O 1
ATOM 765 N N . GLY A 1 97 ? -16.757 17.341 3.168 1.00 72.94 97 GLY A N 1
ATOM 766 C CA . GLY A 1 97 ? -16.378 16.053 2.570 1.00 72.94 97 GLY A CA 1
ATOM 767 C C . GLY A 1 97 ? -15.898 16.134 1.117 1.00 72.94 97 GLY A C 1
ATOM 768 O O . GLY A 1 97 ? -14.861 15.564 0.791 1.00 72.94 97 GLY A O 1
ATOM 769 N N . LEU A 1 98 ? -16.589 16.897 0.262 1.00 80.19 98 LEU A N 1
ATOM 770 C CA . LEU A 1 98 ? -16.205 17.054 -1.146 1.00 80.19 98 LEU A CA 1
ATOM 771 C C . LEU A 1 98 ? -14.875 17.802 -1.299 1.00 80.19 98 LEU A C 1
ATOM 773 O O . LEU A 1 98 ? -13.982 17.322 -1.990 1.00 80.19 98 LEU A O 1
ATOM 777 N N . TRP A 1 99 ? -14.710 18.940 -0.620 1.00 80.44 99 TRP A N 1
ATOM 778 C CA . TRP A 1 99 ? -13.474 19.726 -0.690 1.00 80.44 99 TRP A CA 1
ATOM 779 C C . TRP A 1 99 ? -12.277 18.969 -0.128 1.00 80.44 99 TRP A C 1
ATOM 781 O O . TRP A 1 99 ? -11.179 19.081 -0.669 1.00 80.44 99 TRP A O 1
ATOM 791 N N . LYS A 1 100 ? -12.493 18.148 0.906 1.00 80.94 100 LYS A N 1
ATOM 792 C CA . LYS A 1 100 ? -11.460 17.269 1.453 1.00 80.94 100 LYS A CA 1
ATOM 793 C C . LYS A 1 100 ? -10.965 16.273 0.403 1.00 80.94 100 LYS A C 1
ATOM 795 O O . LYS A 1 100 ? -9.757 16.147 0.256 1.00 80.94 100 LYS A O 1
ATOM 800 N N . VAL A 1 101 ? -11.873 15.630 -0.339 1.00 82.38 101 VAL A N 1
ATOM 801 C CA . VAL A 1 101 ? -11.529 14.675 -1.411 1.00 82.38 101 VAL A CA 1
ATOM 802 C C . VAL A 1 101 ? -10.861 15.369 -2.599 1.00 82.38 101 VAL A C 1
ATOM 804 O O . VAL A 1 101 ? -9.890 14.853 -3.143 1.00 82.38 101 VAL A O 1
ATOM 807 N N . VAL A 1 102 ? -11.349 16.544 -3.004 1.00 86.06 102 VAL A N 1
ATOM 808 C CA . VAL A 1 102 ? -10.764 17.295 -4.126 1.00 86.06 102 VAL A CA 1
ATOM 809 C C . VAL A 1 102 ? -9.345 17.746 -3.792 1.00 86.06 102 VAL A C 1
ATOM 811 O O . VAL A 1 102 ? -8.426 17.486 -4.562 1.00 86.06 102 VAL A O 1
ATOM 814 N N . LEU A 1 103 ? -9.132 18.371 -2.631 1.00 85.00 103 LEU A N 1
ATOM 815 C CA . LEU A 1 103 ? -7.801 18.827 -2.224 1.00 85.00 103 LEU A CA 1
ATOM 816 C C . LEU A 1 103 ? -6.840 17.661 -1.998 1.00 85.00 103 LEU A C 1
ATOM 818 O O . LEU A 1 103 ? -5.663 17.760 -2.339 1.00 85.00 103 LEU A O 1
ATOM 822 N N . SER A 1 104 ? -7.333 16.541 -1.471 1.00 85.50 104 SER A N 1
ATOM 823 C CA . SER A 1 104 ? -6.515 15.352 -1.279 1.00 85.50 104 SER A CA 1
ATOM 824 C C . SER A 1 104 ? -6.149 14.672 -2.601 1.00 85.50 104 SER A C 1
ATOM 826 O O . SER A 1 104 ? -5.016 14.217 -2.740 1.00 85.50 104 SER A O 1
ATOM 828 N N . LEU A 1 105 ? -7.054 14.670 -3.587 1.00 89.88 105 LEU A N 1
ATOM 829 C CA . LEU A 1 105 ? -6.767 14.230 -4.953 1.00 89.88 105 LEU A CA 1
ATOM 830 C C . LEU A 1 105 ? -5.749 15.153 -5.628 1.00 89.88 105 LEU A C 1
ATOM 832 O O . LEU A 1 105 ? -4.810 14.657 -6.235 1.00 89.88 105 LEU A O 1
ATOM 836 N N . VAL A 1 106 ? -5.890 16.476 -5.505 1.00 89.50 106 VAL A N 1
ATOM 837 C CA . VAL A 1 106 ? -4.923 17.436 -6.067 1.00 89.50 106 VAL A CA 1
ATOM 838 C C . VAL A 1 106 ? -3.542 17.238 -5.445 1.00 89.50 106 VAL A C 1
ATOM 840 O O . VAL A 1 106 ? -2.554 17.184 -6.173 1.00 89.50 106 VAL A O 1
ATOM 843 N N . ALA A 1 107 ? -3.465 17.068 -4.123 1.00 86.81 107 ALA A N 1
ATOM 844 C CA . ALA A 1 107 ? -2.210 16.766 -3.441 1.00 86.81 107 ALA A CA 1
ATOM 845 C C . ALA A 1 107 ? -1.608 15.440 -3.930 1.00 86.81 107 ALA A C 1
ATOM 847 O O . ALA A 1 107 ? -0.435 15.394 -4.292 1.00 86.81 107 ALA A O 1
ATOM 848 N N . PHE A 1 108 ? -2.415 14.379 -4.000 1.00 89.38 108 PHE A N 1
ATOM 849 C CA . PHE A 1 108 ? -1.994 13.083 -4.527 1.00 89.38 108 PHE A CA 1
ATOM 850 C C . PHE A 1 108 ? -1.462 13.201 -5.961 1.00 89.38 108 PHE A C 1
ATOM 852 O O . PHE A 1 108 ? -0.331 12.804 -6.222 1.00 89.38 108 PHE A O 1
ATOM 859 N N . MET A 1 109 ? -2.224 13.812 -6.868 1.00 90.12 109 MET A N 1
ATOM 860 C CA . MET A 1 109 ? -1.844 13.968 -8.273 1.00 90.12 109 MET A CA 1
ATOM 861 C C . MET A 1 109 ? -0.608 14.846 -8.447 1.00 90.12 109 MET A C 1
ATOM 863 O O . MET A 1 109 ? 0.269 14.494 -9.228 1.00 90.12 109 MET A O 1
ATOM 867 N N . GLY A 1 110 ? -0.494 15.949 -7.702 1.00 87.88 110 GLY A N 1
ATOM 868 C CA . GLY A 1 110 ? 0.690 16.808 -7.734 1.00 87.88 110 GLY A CA 1
ATOM 869 C C . GLY A 1 110 ? 1.963 16.046 -7.360 1.00 87.88 110 GLY A C 1
ATOM 870 O O . GLY A 1 110 ? 2.976 16.162 -8.047 1.00 87.88 110 GLY A O 1
ATOM 871 N N . PHE A 1 111 ? 1.894 15.199 -6.328 1.00 82.00 111 PHE A N 1
ATOM 872 C CA . PHE A 1 111 ? 3.022 14.357 -5.926 1.00 82.00 111 PHE A CA 1
ATOM 873 C C . PHE A 1 111 ? 3.307 13.218 -6.902 1.00 82.00 111 PHE A C 1
ATOM 875 O O . PHE A 1 111 ? 4.472 12.957 -7.191 1.00 82.00 111 PHE A O 1
ATOM 882 N N . ILE A 1 112 ? 2.272 12.569 -7.441 1.00 82.62 112 ILE A N 1
ATOM 883 C CA . ILE A 1 112 ? 2.434 11.535 -8.465 1.00 82.62 112 ILE A CA 1
ATOM 884 C C . ILE A 1 112 ? 3.095 12.119 -9.713 1.00 82.62 112 ILE A C 1
ATOM 886 O O . ILE A 1 112 ? 4.059 11.534 -10.182 1.00 82.62 112 ILE A O 1
ATOM 890 N N . ILE A 1 113 ? 2.662 13.286 -10.201 1.00 84.69 113 ILE A N 1
ATOM 891 C CA . ILE A 1 113 ? 3.282 13.972 -11.347 1.00 84.69 113 ILE A CA 1
ATOM 892 C C . ILE A 1 113 ? 4.742 14.315 -11.053 1.00 84.69 113 ILE A C 1
ATOM 894 O O . ILE A 1 113 ? 5.603 14.076 -11.895 1.00 84.69 113 ILE A O 1
ATOM 898 N N . TRP A 1 114 ? 5.035 14.842 -9.862 1.00 81.75 114 TRP A N 1
ATOM 899 C CA . TRP A 1 114 ? 6.406 15.153 -9.462 1.00 81.75 114 TRP A CA 1
ATOM 900 C C . TRP A 1 114 ? 7.300 13.905 -9.449 1.00 81.75 114 TRP A C 1
ATOM 902 O O . TRP A 1 114 ? 8.405 13.935 -9.986 1.00 81.75 114 TRP A O 1
ATOM 912 N N . MET A 1 115 ? 6.804 12.792 -8.903 1.00 77.38 115 MET A N 1
ATOM 913 C CA . MET A 1 115 ? 7.545 11.532 -8.832 1.00 77.38 115 MET A CA 1
ATOM 914 C C . MET A 1 115 ? 7.689 10.855 -10.202 1.00 77.38 115 MET A C 1
ATOM 916 O O . MET A 1 115 ? 8.735 10.295 -10.517 1.00 77.38 115 MET A O 1
ATOM 920 N N . LEU A 1 116 ? 6.635 10.915 -11.016 1.00 73.62 116 LEU A N 1
ATOM 921 C CA . LEU A 1 116 ? 6.576 10.335 -12.352 1.00 73.62 116 LEU A CA 1
ATOM 922 C C . LEU A 1 116 ? 7.267 11.184 -13.414 1.00 73.62 116 LEU A C 1
ATOM 924 O O . LEU A 1 116 ? 7.454 10.696 -14.525 1.00 73.62 116 LEU A O 1
ATOM 928 N N . TYR A 1 117 ? 7.654 12.424 -13.112 1.00 81.62 117 TYR A N 1
ATOM 929 C CA . TYR A 1 117 ? 8.236 13.347 -14.084 1.00 81.62 117 TYR A CA 1
ATOM 930 C C . TYR A 1 117 ? 9.352 12.737 -14.957 1.00 81.62 117 TYR A C 1
ATOM 932 O O . TYR A 1 117 ? 9.311 12.929 -16.175 1.00 81.62 117 TYR A O 1
ATOM 940 N N . PRO A 1 118 ? 10.305 11.941 -14.423 1.00 72.19 118 PRO A N 1
ATOM 941 C CA . PRO A 1 118 ? 11.348 11.322 -15.247 1.00 72.19 118 PRO A CA 1
ATOM 942 C C . PRO A 1 118 ? 10.825 10.364 -16.330 1.00 72.19 118 PRO A C 1
ATOM 944 O O . PRO A 1 118 ? 11.558 10.042 -17.260 1.00 72.19 118 PRO A O 1
ATOM 947 N N . ILE A 1 119 ? 9.574 9.918 -16.215 1.00 67.56 119 ILE A N 1
ATOM 948 C CA . ILE A 1 119 ? 8.938 8.943 -17.102 1.00 67.56 119 ILE A CA 1
ATOM 949 C C . ILE A 1 119 ? 7.868 9.601 -17.946 1.00 67.56 119 ILE A C 1
ATOM 951 O O . ILE A 1 119 ? 7.835 9.377 -19.150 1.00 67.56 119 ILE A O 1
ATOM 955 N N . LEU A 1 120 ? 7.075 10.505 -17.364 1.00 74.31 120 LEU A N 1
ATOM 956 C CA . LEU A 1 120 ? 6.172 11.343 -18.155 1.00 74.31 120 LEU A CA 1
ATOM 957 C C . LEU A 1 120 ? 6.953 12.204 -19.154 1.00 74.31 120 LEU A C 1
ATOM 959 O O . LEU A 1 120 ? 6.428 12.545 -20.197 1.00 74.31 120 LEU A O 1
ATOM 963 N N . SER A 1 121 ? 8.215 12.538 -18.877 1.00 79.25 121 SER A N 1
ATOM 964 C CA . SER A 1 121 ? 9.065 13.249 -19.843 1.00 79.25 121 SER A CA 1
ATOM 965 C C . SER A 1 121 ? 9.539 12.392 -21.023 1.00 79.25 121 SER A C 1
ATOM 967 O O . SER A 1 121 ? 10.050 12.950 -21.991 1.00 79.25 121 SER A O 1
ATOM 969 N N . ARG A 1 122 ? 9.398 11.062 -20.949 1.00 75.31 122 ARG A N 1
ATOM 970 C CA . ARG A 1 122 ? 9.833 10.109 -21.986 1.00 75.31 122 ARG A CA 1
ATOM 971 C C . ARG A 1 122 ? 8.672 9.436 -22.718 1.00 75.31 122 ARG A C 1
ATOM 973 O O . ARG A 1 122 ? 8.880 8.945 -23.819 1.00 75.31 122 ARG A O 1
ATOM 980 N N . ALA A 1 123 ? 7.501 9.388 -22.092 1.00 75.31 123 ALA A N 1
ATOM 981 C CA . ALA A 1 123 ? 6.304 8.754 -22.620 1.00 75.31 123 ALA A CA 1
ATOM 982 C C . ALA A 1 123 ? 5.542 9.672 -23.586 1.00 75.31 123 ALA A C 1
ATOM 984 O O . ALA A 1 123 ? 5.614 10.902 -23.501 1.00 75.31 123 ALA A O 1
ATOM 985 N N . ASP A 1 124 ? 4.753 9.067 -24.470 1.00 85.06 124 ASP A N 1
ATOM 986 C CA . ASP A 1 124 ? 3.844 9.811 -25.335 1.00 85.06 124 ASP A CA 1
ATOM 987 C C . ASP A 1 124 ? 2.696 10.435 -24.527 1.00 85.06 124 ASP A C 1
ATOM 989 O O . ASP A 1 124 ? 2.254 9.913 -23.500 1.00 85.06 124 ASP A O 1
ATOM 993 N N . ALA A 1 125 ? 2.141 11.544 -25.024 1.00 84.44 125 ALA A N 1
ATOM 994 C CA . ALA A 1 125 ? 1.078 12.283 -24.333 1.00 84.44 125 ALA A CA 1
ATOM 995 C C . ALA A 1 125 ? -0.139 11.409 -23.969 1.00 84.44 125 ALA A C 1
ATOM 997 O O . ALA A 1 125 ? -0.765 11.617 -22.930 1.00 84.44 125 ALA A O 1
ATOM 998 N N . VAL A 1 126 ? -0.468 10.419 -24.803 1.00 84.88 126 VAL A N 1
ATOM 999 C CA . VAL A 1 126 ? -1.579 9.486 -24.559 1.00 84.88 126 VAL A CA 1
ATOM 1000 C C . VAL A 1 126 ? -1.281 8.575 -23.369 1.00 84.88 126 VAL A C 1
ATOM 1002 O O . VAL A 1 126 ? -2.132 8.400 -22.497 1.00 84.88 126 VAL A O 1
ATOM 1005 N N . GLU A 1 127 ? -0.069 8.035 -23.298 1.00 79.75 127 GLU A N 1
ATOM 1006 C CA . GLU A 1 127 ? 0.370 7.142 -22.226 1.00 79.75 127 GLU A CA 1
ATOM 1007 C C . GLU A 1 127 ? 0.430 7.878 -20.881 1.00 79.75 127 GLU A C 1
ATOM 1009 O O . GLU A 1 127 ? -0.102 7.395 -19.879 1.00 79.75 127 GLU A O 1
ATOM 1014 N N . ILE A 1 128 ? 0.952 9.109 -20.881 1.00 81.50 128 ILE A N 1
ATOM 1015 C CA . ILE A 1 128 ? 0.938 10.018 -19.725 1.00 81.50 128 ILE A CA 1
ATOM 1016 C C . ILE A 1 128 ? -0.482 10.184 -19.181 1.00 81.50 128 ILE A C 1
ATOM 1018 O O . ILE A 1 128 ? -0.720 10.024 -17.981 1.00 81.50 128 ILE A O 1
ATOM 1022 N N . VAL A 1 129 ? -1.437 10.509 -20.059 1.00 85.19 129 VAL A N 1
ATOM 1023 C CA . VAL A 1 129 ? -2.834 10.721 -19.665 1.00 85.19 129 VAL A CA 1
ATOM 1024 C C . VAL A 1 129 ? -3.427 9.438 -19.093 1.00 85.19 129 VAL A C 1
ATOM 1026 O O . VAL A 1 129 ? -4.073 9.492 -18.048 1.00 85.19 129 VAL A O 1
ATOM 1029 N N . LEU A 1 130 ? -3.177 8.284 -19.713 1.00 83.62 130 LEU A N 1
ATOM 1030 C CA . LEU A 1 130 ? -3.676 6.996 -19.227 1.00 83.62 130 LEU A CA 1
ATOM 1031 C C . LEU A 1 130 ? -3.133 6.645 -17.838 1.00 83.62 130 LEU A C 1
ATOM 1033 O O . LEU A 1 130 ? -3.913 6.240 -16.971 1.00 83.62 130 LEU A O 1
ATOM 1037 N N . ILE A 1 131 ? -1.837 6.847 -17.591 1.00 80.19 131 ILE A N 1
ATOM 1038 C CA . ILE A 1 131 ? -1.216 6.600 -16.281 1.00 80.19 131 ILE A CA 1
ATOM 1039 C C . ILE A 1 131 ? -1.823 7.522 -15.219 1.00 80.19 131 ILE A C 1
ATOM 1041 O O . ILE A 1 131 ? -2.246 7.058 -14.156 1.00 80.19 131 ILE A O 1
ATOM 1045 N N . LEU A 1 132 ? -1.919 8.824 -15.506 1.00 86.31 132 LEU A N 1
ATOM 1046 C CA . LEU A 1 132 ? -2.453 9.808 -14.562 1.00 86.31 132 LEU A CA 1
ATOM 1047 C C . LEU A 1 132 ? -3.938 9.573 -14.261 1.00 86.31 132 LEU A C 1
ATOM 1049 O O . LEU A 1 132 ? -4.348 9.633 -13.101 1.00 86.31 132 LEU A O 1
ATOM 1053 N N . VAL A 1 133 ? -4.740 9.263 -15.281 1.00 86.75 133 VAL A N 1
ATOM 1054 C CA . VAL A 1 133 ? -6.159 8.928 -15.111 1.00 86.75 133 VAL A CA 1
ATOM 1055 C C . VAL A 1 133 ? -6.311 7.647 -14.293 1.00 86.75 133 VAL A C 1
ATOM 1057 O O . VAL A 1 133 ? -7.122 7.613 -13.370 1.00 86.75 133 VAL A O 1
ATOM 1060 N N . SER A 1 134 ? -5.501 6.622 -14.558 1.00 83.56 134 SER A N 1
ATOM 1061 C CA . SER A 1 134 ? -5.532 5.363 -13.802 1.00 83.56 134 SER A CA 1
ATOM 1062 C C . SER A 1 134 ? -5.175 5.574 -12.328 1.00 83.56 134 SER A C 1
ATOM 1064 O O . SER A 1 134 ? -5.886 5.086 -11.447 1.00 83.56 134 SER A O 1
ATOM 1066 N N . ALA A 1 135 ? -4.137 6.367 -12.042 1.00 85.50 135 ALA A N 1
ATOM 1067 C CA . ALA A 1 135 ? -3.758 6.734 -10.679 1.00 85.50 135 ALA A CA 1
ATOM 1068 C C . ALA A 1 135 ? -4.870 7.526 -9.966 1.00 85.50 135 ALA A C 1
ATOM 1070 O O . ALA A 1 135 ? -5.194 7.242 -8.810 1.00 85.50 135 ALA A O 1
ATOM 1071 N N . ALA A 1 136 ? -5.500 8.480 -10.659 1.00 88.44 136 ALA A N 1
ATOM 1072 C CA . ALA A 1 136 ? -6.619 9.250 -10.120 1.00 88.44 136 ALA A CA 1
ATOM 1073 C C . ALA A 1 136 ? -7.831 8.358 -9.805 1.00 88.44 136 ALA A C 1
ATOM 1075 O O . ALA A 1 136 ? -8.422 8.473 -8.729 1.00 88.44 136 ALA A O 1
ATOM 1076 N N . ILE A 1 137 ? -8.184 7.441 -10.711 1.00 86.38 137 ILE A N 1
ATOM 1077 C CA . ILE A 1 137 ? -9.276 6.480 -10.510 1.00 86.38 137 ILE A CA 1
ATOM 1078 C C . ILE A 1 137 ? -8.973 5.577 -9.313 1.00 86.38 137 ILE A C 1
ATOM 1080 O O . ILE A 1 137 ? -9.830 5.430 -8.440 1.00 86.38 137 ILE A O 1
ATOM 1084 N N . LEU A 1 138 ? -7.759 5.023 -9.226 1.00 84.44 138 LEU A N 1
ATOM 1085 C CA . LEU A 1 138 ? -7.332 4.194 -8.096 1.00 84.44 138 LEU A CA 1
ATOM 1086 C C . LEU A 1 138 ? -7.488 4.948 -6.771 1.00 84.44 138 LEU A C 1
ATOM 1088 O O . LEU A 1 138 ? -8.084 4.431 -5.823 1.00 84.44 138 LEU A O 1
ATOM 1092 N N . TYR A 1 139 ? -7.010 6.193 -6.720 1.00 86.94 139 TYR A N 1
ATOM 1093 C CA . TYR A 1 139 ? -7.149 7.041 -5.545 1.00 86.94 139 TYR A CA 1
ATOM 1094 C C . TYR A 1 139 ? -8.618 7.246 -5.157 1.00 86.94 139 TYR A C 1
ATOM 1096 O O . TYR A 1 139 ? -8.984 7.046 -3.998 1.00 86.94 139 TYR A O 1
ATOM 1104 N N . LEU A 1 140 ? -9.477 7.600 -6.115 1.00 85.75 140 LEU A N 1
ATOM 1105 C CA . LEU A 1 140 ? -10.901 7.838 -5.868 1.00 85.75 140 LEU A CA 1
ATOM 1106 C C . LEU A 1 140 ? -11.628 6.580 -5.381 1.00 85.75 140 LEU A C 1
ATOM 1108 O O . LEU A 1 140 ? -12.410 6.657 -4.434 1.00 85.75 140 LEU A O 1
ATOM 1112 N N . VAL A 1 141 ? -11.342 5.416 -5.967 1.00 80.81 141 VAL A N 1
ATOM 1113 C CA . VAL A 1 141 ? -11.910 4.121 -5.544 1.00 80.81 141 VAL A CA 1
ATOM 1114 C C . VAL A 1 141 ? -11.522 3.800 -4.099 1.00 80.81 141 VAL A C 1
ATOM 1116 O O . VAL A 1 141 ? -12.362 3.380 -3.292 1.00 80.81 141 VAL A O 1
ATOM 1119 N N . LEU A 1 142 ? -10.264 4.056 -3.736 1.00 80.19 142 LEU A N 1
ATOM 1120 C CA . LEU A 1 142 ? -9.800 3.910 -2.361 1.00 80.19 142 LEU A CA 1
ATOM 1121 C C . LEU A 1 142 ? -10.494 4.911 -1.427 1.00 80.19 142 LEU A C 1
ATOM 1123 O O . LEU A 1 142 ? -10.966 4.512 -0.364 1.00 80.19 142 LEU A O 1
ATOM 1127 N N . GLN A 1 143 ? -10.662 6.178 -1.821 1.00 79.94 143 GLN A N 1
ATOM 1128 C CA . GLN A 1 143 ? -11.384 7.164 -1.002 1.00 79.94 143 GLN A CA 1
ATOM 1129 C C . GLN A 1 143 ? -12.861 6.808 -0.792 1.00 79.94 143 GLN A C 1
ATOM 1131 O O . GLN A 1 143 ? -13.358 6.963 0.323 1.00 79.94 143 GLN A O 1
ATOM 1136 N N . ILE A 1 144 ? -13.550 6.269 -1.805 1.00 76.50 144 ILE A N 1
ATOM 1137 C CA . ILE A 1 144 ? -14.925 5.748 -1.664 1.00 76.50 144 ILE A CA 1
ATOM 1138 C C . ILE A 1 144 ? -14.971 4.609 -0.633 1.00 76.50 144 ILE A C 1
ATOM 1140 O O . ILE A 1 144 ? -15.935 4.470 0.122 1.00 76.50 144 ILE A O 1
ATOM 1144 N N . SER A 1 145 ? -13.914 3.801 -0.568 1.00 70.81 145 SER A N 1
ATOM 1145 C CA . SER A 1 145 ? -13.790 2.731 0.426 1.00 70.81 145 SER A CA 1
ATOM 1146 C C . SER A 1 145 ? -13.532 3.279 1.834 1.00 70.81 145 SER A C 1
ATOM 1148 O O . SER A 1 145 ? -14.103 2.774 2.804 1.00 70.81 145 SER A O 1
ATOM 1150 N N . PHE A 1 146 ? -12.733 4.348 1.943 1.00 68.00 146 PHE A N 1
ATOM 1151 C CA . PHE A 1 146 ? -12.397 5.016 3.205 1.00 68.00 146 PHE A CA 1
ATOM 1152 C C . PHE A 1 146 ? -13.516 5.908 3.760 1.00 68.00 146 PHE A C 1
ATOM 1154 O O . PHE A 1 146 ? -13.536 6.164 4.966 1.00 68.00 146 PHE A O 1
ATOM 1161 N N . SER A 1 147 ? -14.435 6.395 2.921 1.00 64.38 147 SER A N 1
ATOM 1162 C CA . SER A 1 147 ? -15.469 7.358 3.322 1.00 64.38 147 SER A CA 1
ATOM 1163 C C . SER A 1 147 ? -16.580 6.758 4.184 1.00 64.38 147 SER A C 1
ATOM 1165 O O . SER A 1 147 ? -17.394 7.501 4.723 1.00 64.38 147 SER A O 1
ATOM 1167 N N . ASN A 1 148 ? -16.637 5.431 4.327 1.00 61.28 148 ASN A N 1
ATOM 1168 C CA . ASN A 1 148 ? -17.645 4.759 5.140 1.00 61.28 148 ASN A CA 1
ATOM 1169 C C . ASN A 1 148 ? -17.007 4.260 6.458 1.00 61.28 148 ASN A C 1
ATOM 1171 O O . ASN A 1 148 ? -16.227 3.305 6.424 1.00 61.28 148 ASN A O 1
ATOM 1175 N N . PRO A 1 149 ? -17.299 4.861 7.632 1.00 52.12 149 PRO A N 1
ATOM 1176 C CA . PRO A 1 149 ? -16.609 4.556 8.897 1.00 52.12 149 PRO A CA 1
ATOM 1177 C C . PRO A 1 149 ? -16.710 3.083 9.317 1.00 52.12 149 PRO A C 1
ATOM 1179 O O . PRO A 1 149 ? -15.748 2.513 9.843 1.00 52.12 149 PRO A O 1
ATOM 1182 N N . ALA A 1 150 ? -17.847 2.449 9.005 1.00 52.50 150 ALA A N 1
ATOM 1183 C C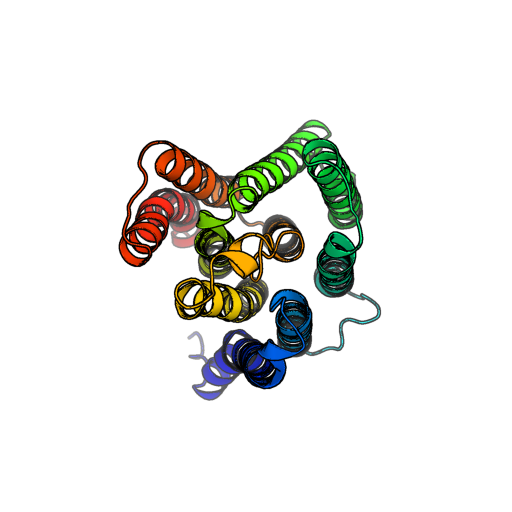A . ALA A 1 150 ? -18.097 1.023 9.218 1.00 52.50 150 ALA A CA 1
ATOM 1184 C C . ALA A 1 150 ? -17.146 0.105 8.418 1.00 52.50 150 ALA A C 1
ATOM 1186 O O . ALA A 1 150 ? -16.985 -1.061 8.765 1.00 52.50 150 ALA A O 1
ATOM 1187 N N . ASN A 1 151 ? -16.482 0.636 7.385 1.00 61.75 151 ASN A N 1
ATOM 1188 C CA . ASN A 1 151 ? -15.610 -0.098 6.469 1.00 61.75 151 ASN A CA 1
ATOM 1189 C C . ASN A 1 151 ? -14.113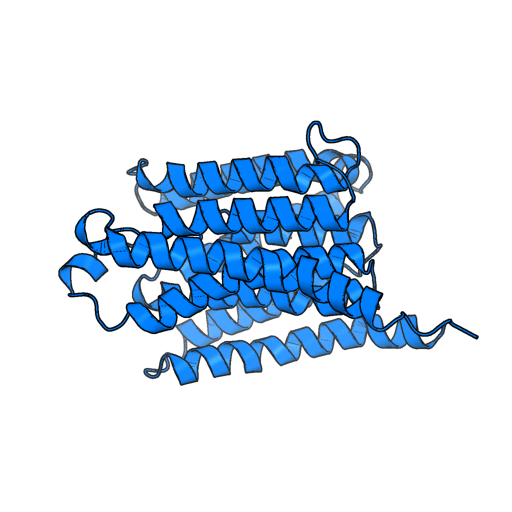 0.154 6.682 1.00 61.75 151 ASN A C 1
ATOM 1191 O O . ASN A 1 151 ? -13.316 -0.366 5.906 1.00 61.75 151 ASN A O 1
ATOM 1195 N N . SER A 1 152 ? -13.700 0.918 7.700 1.00 61.25 152 SER A N 1
ATOM 1196 C CA . SER A 1 152 ? -12.286 1.300 7.889 1.00 61.25 152 SER A CA 1
ATOM 1197 C C . SER A 1 152 ? -11.318 0.107 7.954 1.00 61.25 152 SER A C 1
ATOM 1199 O O . SER A 1 152 ? -10.277 0.136 7.300 1.00 61.25 152 SER A O 1
ATOM 1201 N N . SER A 1 153 ? -11.682 -0.973 8.654 1.00 66.00 153 SER A N 1
ATOM 1202 C CA . SER A 1 153 ? -10.891 -2.213 8.694 1.00 66.00 153 SER A CA 1
ATOM 1203 C C . SER A 1 153 ? -10.748 -2.849 7.313 1.00 66.00 153 SER A C 1
ATOM 1205 O O . SER A 1 153 ? -9.661 -3.268 6.932 1.00 66.00 153 SER A O 1
ATOM 1207 N N . VAL A 1 154 ? -11.814 -2.860 6.518 1.00 65.12 154 VAL A N 1
ATOM 1208 C CA . VAL A 1 154 ? -11.789 -3.467 5.186 1.00 65.12 154 VAL A CA 1
ATOM 1209 C C . VAL A 1 154 ? -11.086 -2.577 4.163 1.00 65.12 154 VAL A C 1
ATOM 1211 O O . VAL A 1 154 ? -10.413 -3.085 3.274 1.00 65.12 154 VAL A O 1
ATOM 1214 N N . SER A 1 155 ? -11.153 -1.255 4.316 1.00 69.44 155 SER A N 1
ATOM 1215 C CA . SER A 1 155 ? -10.409 -0.325 3.463 1.00 69.44 155 SER A CA 1
ATOM 1216 C C . SER A 1 155 ? -8.895 -0.459 3.653 1.00 69.44 155 SER A C 1
ATOM 1218 O O . SER A 1 155 ? -8.137 -0.433 2.687 1.00 69.44 155 SER A O 1
ATOM 1220 N N . ASN A 1 156 ? -8.448 -0.709 4.887 1.00 75.38 156 ASN A N 1
ATOM 1221 C CA . ASN A 1 156 ? -7.056 -1.083 5.143 1.00 75.38 156 ASN A CA 1
ATOM 1222 C C . ASN A 1 156 ? -6.713 -2.460 4.561 1.00 75.38 156 ASN A C 1
ATOM 1224 O O . ASN A 1 156 ? -5.595 -2.661 4.103 1.00 75.38 156 ASN A O 1
ATOM 1228 N N . GLY A 1 157 ? -7.673 -3.390 4.540 1.00 78.44 157 GLY A N 1
ATOM 1229 C CA . GLY A 1 157 ? -7.514 -4.704 3.912 1.00 78.44 157 GLY A CA 1
ATOM 1230 C C . GLY A 1 157 ? -7.309 -4.610 2.401 1.00 78.44 157 GLY A C 1
ATOM 1231 O O . GLY A 1 157 ? -6.475 -5.318 1.852 1.00 78.44 157 GLY A O 1
ATOM 1232 N N . VAL A 1 158 ? -7.998 -3.678 1.740 1.00 79.56 158 VAL A N 1
ATOM 1233 C CA . VAL A 1 158 ? -7.786 -3.351 0.322 1.00 79.56 158 VAL A CA 1
ATOM 1234 C C . VAL A 1 158 ? -6.382 -2.781 0.083 1.00 79.56 158 VAL A C 1
ATOM 1236 O O . VAL A 1 158 ? -5.701 -3.182 -0.857 1.00 79.56 158 VAL A O 1
ATOM 1239 N N . GLY A 1 159 ? -5.925 -1.876 0.952 1.00 81.00 159 GLY A N 1
ATOM 1240 C CA . GLY A 1 159 ? -4.564 -1.339 0.901 1.00 81.00 159 GLY A CA 1
ATOM 1241 C C . GLY A 1 159 ? -3.477 -2.394 1.098 1.00 81.00 159 GLY A C 1
ATOM 1242 O O . GLY A 1 159 ? -2.498 -2.438 0.357 1.00 81.00 159 GLY A O 1
ATOM 1243 N N . LEU A 1 160 ? -3.682 -3.277 2.076 1.00 86.31 160 LEU A N 1
ATOM 1244 C CA . LEU A 1 160 ? -2.827 -4.431 2.322 1.00 86.31 160 LEU A CA 1
ATOM 1245 C C . LEU A 1 160 ? -2.801 -5.364 1.111 1.00 86.31 160 LEU A C 1
ATOM 1247 O O . LEU A 1 160 ? -1.725 -5.785 0.701 1.00 86.31 160 LEU A O 1
ATOM 1251 N N . TYR A 1 161 ? -3.966 -5.659 0.531 1.00 86.00 161 TYR A N 1
ATOM 1252 C CA . TYR A 1 161 ? -4.090 -6.485 -0.666 1.00 86.00 161 TYR A CA 1
ATOM 1253 C C . TYR A 1 161 ? -3.248 -5.916 -1.816 1.00 86.00 161 TYR A C 1
ATOM 1255 O O . TYR A 1 161 ? -2.425 -6.641 -2.362 1.00 86.00 161 TYR A O 1
ATOM 1263 N N . LEU A 1 162 ? -3.362 -4.615 -2.111 1.00 87.00 162 LEU A N 1
ATOM 1264 C CA . LEU A 1 162 ? -2.564 -3.947 -3.150 1.00 87.00 162 LEU A CA 1
ATOM 1265 C C . LEU A 1 162 ? -1.057 -4.153 -2.992 1.00 87.00 162 LEU A C 1
ATOM 1267 O O . LEU A 1 162 ? -0.371 -4.438 -3.972 1.00 87.00 162 LEU A O 1
ATOM 1271 N N . ALA A 1 163 ? -0.546 -3.981 -1.772 1.00 88.69 163 ALA A N 1
ATOM 1272 C CA . ALA A 1 163 ? 0.880 -4.098 -1.483 1.00 88.69 163 ALA A CA 1
ATOM 1273 C C . ALA A 1 163 ? 1.345 -5.564 -1.435 1.00 88.69 163 ALA A C 1
ATOM 1275 O O . ALA A 1 163 ? 2.416 -5.899 -1.940 1.00 88.69 163 ALA A O 1
ATOM 1276 N N . ALA A 1 164 ? 0.543 -6.452 -0.843 1.00 88.38 164 ALA A N 1
ATOM 1277 C CA . ALA A 1 164 ? 0.899 -7.856 -0.661 1.00 88.38 164 ALA A CA 1
ATOM 1278 C C . ALA A 1 164 ? 0.876 -8.628 -1.983 1.00 88.38 164 ALA A C 1
ATOM 1280 O O . ALA A 1 164 ? 1.771 -9.421 -2.252 1.00 88.38 164 ALA A O 1
ATOM 1281 N N . VAL A 1 165 ? -0.137 -8.378 -2.810 1.00 86.62 165 VAL A N 1
ATOM 1282 C CA . VAL A 1 165 ? -0.362 -9.089 -4.073 1.00 86.62 165 VAL A CA 1
ATOM 1283 C C . VAL A 1 165 ? 0.568 -8.603 -5.181 1.00 86.62 165 VAL A C 1
ATOM 1285 O O . VAL A 1 165 ? 0.931 -9.371 -6.065 1.00 86.62 165 VAL A O 1
ATOM 1288 N N . ALA A 1 166 ? 1.034 -7.358 -5.101 1.00 85.50 166 ALA A N 1
ATOM 1289 C CA . ALA A 1 166 ? 2.040 -6.859 -6.023 1.00 85.50 166 ALA A CA 1
ATOM 1290 C C . ALA A 1 166 ? 3.420 -7.501 -5.810 1.00 85.50 166 ALA A C 1
ATOM 1292 O O . ALA A 1 166 ? 4.159 -7.671 -6.770 1.00 85.50 166 ALA A O 1
ATOM 1293 N N . ALA A 1 167 ? 3.760 -7.929 -4.588 1.00 86.50 167 ALA A N 1
ATOM 1294 C CA . ALA A 1 167 ? 5.054 -8.553 -4.303 1.00 86.50 167 ALA A CA 1
ATOM 1295 C C . ALA A 1 167 ? 5.363 -9.792 -5.179 1.00 86.50 167 ALA A C 1
ATOM 1297 O O . ALA A 1 167 ? 6.439 -9.817 -5.771 1.00 86.50 167 ALA A O 1
ATOM 1298 N N . PRO A 1 168 ? 4.472 -10.796 -5.323 1.00 85.31 168 PRO A N 1
ATOM 1299 C CA . PRO A 1 168 ? 4.710 -11.919 -6.230 1.00 85.31 168 PRO A CA 1
ATOM 1300 C C . PRO A 1 168 ? 4.745 -11.519 -7.710 1.00 85.31 168 PRO A C 1
ATOM 1302 O O . PRO A 1 168 ? 5.540 -12.087 -8.446 1.00 85.31 168 PRO A O 1
ATOM 1305 N N . LEU A 1 169 ? 3.962 -10.523 -8.146 1.00 85.06 169 LEU A N 1
ATOM 1306 C CA . LEU A 1 169 ? 4.061 -9.989 -9.515 1.00 85.06 169 LEU A CA 1
ATOM 1307 C C . LEU A 1 169 ? 5.443 -9.387 -9.772 1.00 85.06 169 LEU A C 1
ATOM 1309 O O . LEU A 1 169 ? 6.091 -9.724 -10.751 1.00 85.06 169 LEU A O 1
ATOM 1313 N N . PHE A 1 170 ? 5.930 -8.563 -8.844 1.00 87.56 170 PHE A N 1
ATOM 1314 C CA . PHE A 1 170 ? 7.256 -7.956 -8.928 1.00 87.56 170 PHE A CA 1
ATOM 1315 C C . PHE A 1 170 ? 8.392 -8.972 -8.827 1.00 87.56 170 PHE A C 1
ATOM 1317 O O . PHE A 1 170 ? 9.482 -8.705 -9.315 1.00 87.56 170 PHE A O 1
ATOM 1324 N N . ALA A 1 171 ? 8.166 -10.102 -8.155 1.00 83.44 171 ALA A N 1
ATOM 1325 C CA . ALA A 1 171 ? 9.155 -11.165 -8.047 1.00 83.44 171 ALA A CA 1
ATOM 1326 C C . ALA A 1 171 ? 9.255 -12.008 -9.325 1.00 83.44 171 ALA A C 1
ATOM 1328 O O . ALA A 1 171 ? 10.325 -12.550 -9.575 1.00 83.44 171 ALA A O 1
ATOM 1329 N N . LEU A 1 172 ? 8.154 -12.140 -10.075 1.00 79.44 172 LEU A N 1
ATOM 1330 C CA . LEU A 1 172 ? 8.089 -12.922 -11.310 1.00 79.44 172 LEU A CA 1
ATOM 1331 C C . LEU A 1 172 ? 8.484 -12.102 -12.539 1.00 79.44 172 LEU A C 1
ATOM 1333 O O . LEU A 1 172 ? 9.299 -12.570 -13.309 1.00 79.44 172 LEU A O 1
ATOM 1337 N N . ASP A 1 173 ? 7.929 -10.900 -12.690 1.00 70.94 173 ASP A N 1
ATOM 1338 C CA . ASP A 1 173 ? 8.097 -10.053 -13.888 1.00 70.94 173 ASP A CA 1
ATOM 1339 C C . ASP A 1 173 ? 9.171 -8.973 -13.712 1.00 70.94 173 ASP A C 1
ATOM 1341 O O . ASP A 1 173 ? 9.501 -8.241 -14.632 1.00 70.94 173 ASP A O 1
ATOM 1345 N N . GLY A 1 174 ? 9.635 -8.769 -12.476 1.00 70.50 174 GLY A N 1
ATOM 1346 C CA . GLY A 1 174 ? 10.406 -7.590 -12.113 1.00 70.50 174 GLY A CA 1
ATOM 1347 C C . GLY A 1 174 ? 11.652 -7.894 -11.295 1.00 70.50 174 GLY A C 1
ATOM 1348 O O . GLY A 1 174 ? 12.418 -8.812 -11.574 1.00 70.50 174 GLY A O 1
ATOM 1349 N N . THR A 1 175 ? 11.898 -7.084 -10.260 1.00 81.81 175 THR A N 1
ATOM 1350 C CA . THR A 1 175 ? 13.070 -7.269 -9.395 1.00 81.81 175 THR A CA 1
ATOM 1351 C C . THR A 1 175 ? 12.698 -7.780 -8.010 1.00 81.81 175 THR A C 1
ATOM 1353 O O . THR A 1 175 ? 11.802 -7.265 -7.333 1.00 81.81 175 THR A O 1
ATOM 1356 N N . LEU A 1 176 ? 13.504 -8.726 -7.515 1.00 86.06 176 LEU A N 1
ATOM 1357 C CA . LEU A 1 176 ? 13.395 -9.261 -6.156 1.00 86.06 176 LEU A CA 1
ATOM 1358 C C . LEU A 1 176 ? 13.421 -8.157 -5.084 1.00 86.06 176 LEU A C 1
ATOM 1360 O O . LEU A 1 176 ? 12.706 -8.237 -4.087 1.00 86.06 176 LEU A O 1
ATOM 1364 N N . LYS A 1 177 ? 14.212 -7.097 -5.295 1.00 88.31 177 LYS A N 1
ATOM 1365 C CA . LYS A 1 177 ? 14.269 -5.946 -4.381 1.00 88.31 177 LYS A CA 1
ATOM 1366 C C . LYS A 1 177 ? 12.923 -5.227 -4.291 1.00 88.31 177 LYS A C 1
ATOM 1368 O O . LYS A 1 177 ? 12.490 -4.874 -3.197 1.00 88.31 177 LYS A O 1
ATOM 1373 N N . LEU A 1 178 ? 12.239 -5.030 -5.416 1.00 87.75 178 LEU A N 1
ATOM 1374 C CA . LEU A 1 178 ? 10.946 -4.347 -5.452 1.00 87.75 178 LEU A CA 1
ATOM 1375 C C . LEU A 1 178 ? 9.851 -5.210 -4.811 1.00 87.75 178 LEU A C 1
ATOM 1377 O O . LEU A 1 178 ? 9.050 -4.696 -4.027 1.00 87.75 178 LEU A O 1
ATOM 1381 N N . ALA A 1 179 ? 9.902 -6.531 -5.013 1.00 89.94 179 ALA A N 1
ATOM 1382 C CA . ALA A 1 179 ? 9.067 -7.483 -4.281 1.00 89.94 179 ALA A CA 1
ATOM 1383 C C . ALA A 1 179 ? 9.269 -7.394 -2.756 1.00 89.94 179 ALA A C 1
ATOM 1385 O O . ALA A 1 179 ? 8.297 -7.324 -2.002 1.00 89.94 179 ALA A O 1
ATOM 1386 N N . GLN A 1 180 ? 10.520 -7.323 -2.288 1.00 92.19 180 GLN A N 1
ATOM 1387 C CA . GLN A 1 180 ? 10.844 -7.171 -0.863 1.00 92.19 180 GLN A CA 1
ATOM 1388 C C . GLN A 1 180 ? 10.367 -5.838 -0.283 1.00 92.19 180 GLN A C 1
ATOM 1390 O O . GLN A 1 180 ? 9.858 -5.812 0.837 1.00 92.19 180 GLN A O 1
ATOM 1395 N N . ILE A 1 181 ? 10.499 -4.742 -1.033 1.00 93.12 181 ILE A N 1
ATOM 1396 C CA . ILE A 1 181 ? 10.026 -3.417 -0.610 1.00 93.12 181 ILE A CA 1
ATOM 1397 C C . ILE A 1 181 ? 8.493 -3.402 -0.523 1.00 93.12 181 ILE A C 1
ATOM 1399 O O . ILE A 1 181 ? 7.937 -2.895 0.454 1.00 93.12 181 ILE A O 1
ATOM 1403 N N . SER A 1 182 ? 7.800 -4.007 -1.492 1.00 93.44 182 SER A N 1
ATOM 1404 C CA . SER A 1 182 ? 6.341 -4.168 -1.448 1.00 93.44 182 SER A CA 1
ATOM 1405 C C . SER A 1 182 ? 5.907 -5.031 -0.260 1.00 93.44 182 SER A C 1
ATOM 1407 O O . SER A 1 182 ? 4.962 -4.680 0.449 1.00 93.44 182 SER A O 1
AT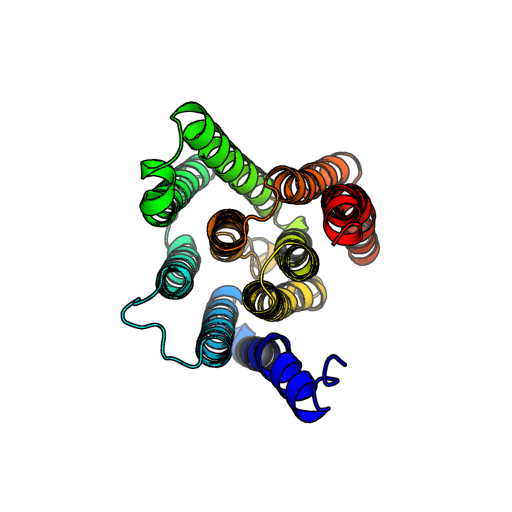OM 1409 N N . GLY A 1 183 ? 6.649 -6.108 0.020 1.00 92.50 183 GLY A N 1
ATOM 1410 C CA . GLY A 1 183 ? 6.471 -6.945 1.207 1.00 92.50 183 GLY A CA 1
ATOM 1411 C C . GLY A 1 183 ? 6.641 -6.166 2.515 1.00 92.50 183 GLY A C 1
ATOM 1412 O O . GLY A 1 183 ? 5.798 -6.281 3.402 1.00 92.50 183 GLY A O 1
ATOM 1413 N N . ALA A 1 184 ? 7.654 -5.298 2.603 1.00 94.25 184 ALA A N 1
ATOM 1414 C CA . ALA A 1 184 ? 7.889 -4.453 3.775 1.00 94.25 184 ALA A CA 1
ATOM 1415 C C . ALA A 1 184 ? 6.736 -3.474 4.027 1.00 94.25 184 ALA A C 1
ATOM 1417 O O . ALA A 1 184 ? 6.292 -3.310 5.168 1.00 94.25 184 ALA A O 1
ATOM 1418 N N . LEU A 1 185 ? 6.200 -2.864 2.964 1.00 94.12 185 LEU A N 1
ATOM 1419 C CA . LEU A 1 185 ? 5.008 -2.022 3.059 1.00 94.12 185 LEU A CA 1
ATOM 1420 C C . LEU A 1 185 ? 3.791 -2.834 3.523 1.00 94.12 185 LEU A C 1
ATOM 1422 O O . LEU A 1 185 ? 3.078 -2.414 4.438 1.00 94.12 185 LEU A O 1
ATOM 1426 N N . ALA A 1 186 ? 3.570 -4.008 2.924 1.00 94.00 186 ALA A N 1
ATOM 1427 C CA . ALA A 1 186 ? 2.468 -4.898 3.269 1.00 94.00 186 ALA A CA 1
ATOM 1428 C C . ALA A 1 186 ? 2.535 -5.359 4.733 1.00 94.00 186 ALA A C 1
ATOM 1430 O O . ALA A 1 186 ? 1.522 -5.332 5.427 1.00 94.00 186 ALA A O 1
ATOM 1431 N N . ALA A 1 187 ? 3.719 -5.709 5.239 1.00 93.62 187 ALA A N 1
ATOM 1432 C CA . ALA A 1 187 ? 3.924 -6.104 6.631 1.00 93.62 187 ALA A CA 1
ATOM 1433 C C . ALA A 1 187 ? 3.494 -4.997 7.611 1.00 93.62 187 ALA A C 1
ATOM 1435 O O . ALA A 1 187 ? 2.765 -5.261 8.570 1.00 93.62 187 ALA A O 1
ATOM 1436 N N . GLY A 1 188 ? 3.875 -3.745 7.334 1.00 91.69 188 GLY A N 1
ATOM 1437 C CA . GLY A 1 188 ? 3.465 -2.590 8.132 1.00 91.69 188 GLY A CA 1
ATOM 1438 C C . GLY A 1 188 ? 1.957 -2.320 8.061 1.00 91.69 188 GLY A C 1
ATOM 1439 O O . GLY A 1 188 ? 1.290 -2.215 9.095 1.00 91.69 188 GLY A O 1
ATOM 1440 N N . LEU A 1 189 ? 1.388 -2.269 6.850 1.00 90.75 189 LEU A N 1
ATOM 1441 C CA . LEU A 1 189 ? -0.057 -2.083 6.643 1.00 90.75 189 LEU A CA 1
ATOM 1442 C C . LEU A 1 189 ? -0.887 -3.213 7.275 1.00 90.75 189 LEU A C 1
ATOM 1444 O O . LEU A 1 189 ? -1.990 -2.970 7.773 1.00 90.75 189 LEU A O 1
ATOM 1448 N N . GLY A 1 190 ? -0.337 -4.428 7.320 1.00 89.94 190 GLY A N 1
ATOM 1449 C CA . GLY A 1 190 ? -0.938 -5.597 7.954 1.00 89.94 190 GLY A CA 1
ATOM 1450 C C . GLY A 1 190 ? -1.221 -5.389 9.439 1.00 89.94 190 GLY A C 1
ATOM 1451 O O . GLY A 1 190 ? -2.273 -5.807 9.922 1.00 89.94 190 GLY A O 1
ATOM 1452 N N . VAL A 1 191 ? -0.355 -4.662 10.152 1.00 90.31 191 VAL A N 1
ATOM 1453 C CA . VAL A 1 191 ? -0.574 -4.325 11.568 1.00 90.31 191 VAL A CA 1
ATOM 1454 C C . VAL A 1 191 ? -1.761 -3.385 11.739 1.00 90.31 191 VAL A C 1
ATOM 1456 O O . VAL A 1 191 ? -2.588 -3.601 12.624 1.00 90.31 191 VAL A O 1
ATOM 1459 N N . ILE A 1 192 ? -1.890 -2.367 10.885 1.00 87.62 192 ILE A N 1
ATOM 1460 C CA . ILE A 1 192 ? -3.037 -1.448 10.923 1.00 87.62 192 ILE A CA 1
ATOM 1461 C C . ILE A 1 192 ? -4.340 -2.167 10.577 1.00 87.62 192 ILE A C 1
ATOM 1463 O O . ILE A 1 192 ? -5.365 -1.937 11.226 1.00 87.62 192 ILE A O 1
ATOM 1467 N N . TRP A 1 193 ? -4.315 -3.046 9.575 1.00 86.88 193 TRP A N 1
ATOM 1468 C CA . TRP A 1 193 ? -5.465 -3.874 9.228 1.00 86.88 193 TRP A CA 1
ATOM 1469 C C . TRP A 1 193 ? -5.878 -4.778 10.397 1.00 86.88 193 TRP A C 1
ATOM 1471 O O . TRP A 1 193 ? -7.039 -4.751 10.814 1.00 86.88 193 TRP A O 1
ATOM 1481 N N . LEU A 1 194 ? -4.925 -5.504 10.990 1.00 86.31 194 LEU A N 1
ATOM 1482 C CA . LEU A 1 194 ? -5.164 -6.390 12.129 1.00 86.31 194 LEU A CA 1
ATOM 1483 C C . LEU A 1 194 ? -5.686 -5.619 13.349 1.00 86.31 194 LEU A C 1
ATOM 1485 O O . LEU A 1 194 ? -6.635 -6.054 14.001 1.00 86.31 194 LEU A O 1
ATOM 1489 N N . ALA A 1 195 ? -5.120 -4.446 13.635 1.00 83.31 195 ALA A N 1
ATOM 1490 C CA . ALA A 1 195 ? -5.597 -3.577 14.703 1.00 83.31 195 ALA A CA 1
ATOM 1491 C C . ALA A 1 195 ? -7.048 -3.127 14.458 1.00 83.31 195 ALA A C 1
ATOM 1493 O O . ALA A 1 195 ? -7.878 -3.188 15.370 1.00 83.31 195 ALA A O 1
ATOM 1494 N N . GLY A 1 196 ? -7.386 -2.777 13.213 1.00 79.50 196 GLY A N 1
ATOM 1495 C CA . GLY A 1 196 ? -8.763 -2.512 12.800 1.00 79.50 196 GLY A CA 1
ATOM 1496 C C . GLY A 1 196 ? -9.691 -3.708 13.037 1.00 79.50 196 GLY A C 1
ATOM 1497 O O . GLY A 1 196 ? -10.792 -3.544 13.549 1.00 79.50 196 GLY A O 1
ATOM 1498 N N . LEU A 1 197 ? -9.262 -4.937 12.748 1.00 77.69 197 LEU A N 1
ATOM 1499 C CA . LEU A 1 197 ? -10.085 -6.125 13.012 1.00 77.69 197 LEU A CA 1
ATOM 1500 C C . LEU A 1 197 ? -10.315 -6.385 14.505 1.00 77.69 197 LEU A C 1
ATOM 1502 O O . LEU A 1 197 ? -11.435 -6.698 14.917 1.00 77.69 197 LEU A O 1
ATOM 1506 N N . LEU A 1 198 ? -9.264 -6.267 15.315 1.00 79.81 198 LEU A N 1
ATOM 1507 C CA . LEU A 1 198 ? -9.295 -6.650 16.726 1.00 79.81 198 LEU A CA 1
ATOM 1508 C C . LEU A 1 198 ? -9.971 -5.602 17.615 1.00 79.81 198 LEU A C 1
ATOM 1510 O O . LEU A 1 198 ? -10.644 -5.958 18.588 1.00 79.81 198 LEU A O 1
ATOM 1514 N N . PHE A 1 199 ? -9.808 -4.315 17.297 1.00 76.00 199 PHE A N 1
ATOM 1515 C CA . PHE A 1 199 ? -10.228 -3.226 18.180 1.00 76.00 199 PHE A CA 1
ATOM 1516 C C . PHE A 1 199 ? -11.504 -2.505 17.730 1.00 76.00 199 PHE A C 1
ATOM 1518 O O . PHE A 1 199 ? -12.185 -1.945 18.589 1.00 76.00 199 PHE A O 1
ATOM 1525 N N . SER A 1 200 ? -11.923 -2.587 16.459 1.00 62.50 200 SER A N 1
ATOM 1526 C CA . SER A 1 200 ? -13.121 -1.873 15.971 1.00 62.50 200 SER A CA 1
ATOM 1527 C C . SER A 1 200 ? -14.454 -2.308 16.604 1.00 62.50 200 SER A C 1
ATOM 1529 O O . SER A 1 200 ? -15.435 -1.582 16.477 1.00 62.50 200 SER A O 1
ATOM 1531 N N . ARG A 1 201 ? -14.525 -3.453 17.305 1.00 53.72 201 ARG A N 1
ATOM 1532 C CA . ARG A 1 201 ? -15.757 -3.937 17.974 1.00 53.72 201 ARG A CA 1
ATOM 1533 C C . ARG A 1 201 ? -15.916 -3.517 19.438 1.00 53.72 201 ARG A C 1
ATOM 1535 O O . ARG A 1 201 ? -17.018 -3.604 19.965 1.00 53.72 201 ARG A O 1
ATOM 1542 N N . LYS A 1 202 ? -14.835 -3.121 20.118 1.00 51.38 202 LYS A N 1
ATOM 1543 C CA . LYS A 1 202 ? -14.825 -2.898 21.582 1.00 51.38 202 LYS A CA 1
ATOM 1544 C C . LYS A 1 202 ? -14.906 -1.425 21.983 1.00 51.38 202 LYS A C 1
ATOM 1546 O O . LYS A 1 202 ? -14.683 -1.093 23.143 1.00 51.38 202 LYS A O 1
ATOM 1551 N N . ILE A 1 203 ? -15.169 -0.543 21.028 1.00 53.22 203 ILE A N 1
ATOM 1552 C CA . ILE A 1 203 ? -15.038 0.898 21.205 1.00 53.22 203 ILE A CA 1
ATOM 1553 C C . ILE A 1 203 ? -16.434 1.519 21.114 1.00 53.22 203 ILE A C 1
ATOM 1555 O O . ILE A 1 203 ? -17.141 1.320 20.129 1.00 53.22 203 ILE A O 1
ATOM 1559 N N . SER A 1 204 ? -16.834 2.212 22.183 1.00 45.28 204 SER A N 1
ATOM 1560 C CA . SER A 1 204 ? -18.167 2.790 22.381 1.00 45.28 204 SER A CA 1
ATOM 1561 C C . SER A 1 204 ? -18.628 3.654 21.202 1.00 45.28 204 SER A C 1
ATOM 1563 O O . SER A 1 204 ? -17.816 4.328 20.567 1.00 45.28 204 SER A O 1
ATOM 1565 N N . ALA A 1 205 ? -19.945 3.711 20.973 1.00 47.72 205 ALA A N 1
ATOM 1566 C CA . ALA A 1 205 ? -20.594 4.466 19.893 1.00 47.72 205 ALA A CA 1
ATOM 1567 C C . ALA A 1 205 ? -20.139 5.941 19.774 1.00 47.72 205 ALA A C 1
ATOM 1569 O O . ALA A 1 205 ? -20.123 6.499 18.683 1.00 47.72 205 ALA A O 1
ATOM 1570 N N . VAL A 1 206 ? -19.688 6.558 20.873 1.00 44.38 206 VAL A N 1
ATOM 1571 C CA . VAL A 1 206 ? -19.145 7.931 20.902 1.00 44.38 206 VAL A CA 1
ATOM 1572 C C . VAL A 1 206 ? -17.786 8.048 20.185 1.00 44.38 206 VAL A C 1
ATOM 1574 O O . VAL A 1 206 ? -17.518 9.053 19.536 1.00 44.38 206 VAL A O 1
ATOM 1577 N N . GLN A 1 207 ? -16.939 7.015 20.223 1.00 45.84 207 GLN A N 1
AT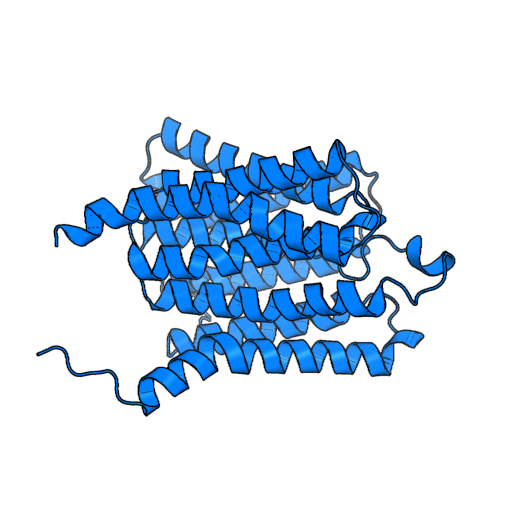OM 1578 C CA . GLN A 1 207 ? -15.660 6.984 19.496 1.00 45.84 207 GLN A CA 1
ATOM 1579 C C . GLN A 1 207 ? -15.806 6.508 18.043 1.00 45.84 207 GLN A C 1
ATOM 1581 O O . GLN A 1 207 ? -14.949 6.829 17.224 1.00 45.84 207 GLN A O 1
ATOM 1586 N N . GLN A 1 208 ? -16.897 5.820 17.682 1.00 45.53 208 GLN A N 1
ATOM 1587 C CA . GLN A 1 208 ? -17.215 5.501 16.279 1.00 45.53 208 GLN A CA 1
ATOM 1588 C C . GLN A 1 208 ? -17.477 6.753 15.428 1.00 45.53 208 GLN A C 1
ATOM 1590 O O . GLN A 1 208 ? -17.184 6.739 14.235 1.00 45.53 208 GLN A O 1
ATOM 1595 N N . TYR A 1 209 ? -17.947 7.848 16.039 1.00 38.66 209 TYR A N 1
ATOM 1596 C CA . TYR A 1 209 ? -18.053 9.158 15.383 1.00 38.66 209 TYR A CA 1
ATOM 1597 C C . TYR A 1 209 ? -16.694 9.804 15.083 1.00 38.66 209 TYR A C 1
ATOM 1599 O O . TYR A 1 209 ? -16.618 10.766 14.322 1.00 38.66 209 TYR A O 1
ATOM 1607 N N . THR A 1 210 ? -15.601 9.269 15.638 1.00 45.34 210 THR A N 1
ATOM 1608 C CA . THR A 1 210 ? -14.253 9.681 15.247 1.00 45.34 210 THR A CA 1
ATOM 1609 C C . THR A 1 210 ? -13.893 8.895 13.990 1.00 45.34 210 THR A C 1
ATOM 1611 O O . THR A 1 210 ? -13.367 7.786 14.071 1.00 45.34 210 THR A O 1
ATOM 1614 N N . GLU A 1 211 ? -14.253 9.438 12.825 1.00 49.84 211 GLU A N 1
ATOM 1615 C CA . GLU A 1 211 ? -13.920 8.869 11.517 1.00 49.84 211 GLU A CA 1
ATOM 1616 C C . GLU A 1 211 ? -12.506 8.259 11.505 1.00 49.84 211 GLU A C 1
ATOM 1618 O O . GLU A 1 211 ? -11.521 8.945 11.774 1.00 49.84 211 GLU A O 1
ATOM 1623 N N . GLY A 1 212 ? -12.386 6.976 11.156 1.00 56.75 212 GLY A N 1
ATOM 1624 C CA . GLY A 1 212 ? -11.114 6.424 10.694 1.00 56.75 212 GLY A CA 1
ATOM 1625 C C . GLY A 1 212 ? -9.996 6.301 11.734 1.00 56.75 212 GLY A C 1
ATOM 1626 O O . GLY A 1 212 ? -8.850 6.569 11.390 1.00 56.75 212 GLY A O 1
ATOM 1627 N N . MET A 1 213 ? -10.276 5.813 12.952 1.00 66.81 213 MET A N 1
ATOM 1628 C CA . MET A 1 213 ? -9.242 5.506 13.968 1.00 66.81 213 MET A CA 1
ATOM 1629 C C . MET A 1 213 ? -8.023 4.745 13.412 1.00 66.81 213 MET A C 1
ATOM 1631 O O . MET A 1 213 ? -6.910 4.956 13.891 1.00 66.81 213 MET A O 1
ATOM 1635 N N . PHE A 1 214 ? -8.250 3.889 12.412 1.00 73.25 214 PHE A N 1
ATOM 1636 C CA . PHE A 1 214 ? -7.230 3.103 11.719 1.00 73.25 214 PHE A CA 1
ATOM 1637 C C . PHE A 1 214 ? -7.138 3.403 10.216 1.00 73.25 214 PHE A C 1
ATOM 1639 O O . PHE A 1 214 ? -6.370 2.737 9.539 1.00 73.25 214 PHE A O 1
ATOM 1646 N N . ALA A 1 215 ? -7.919 4.332 9.658 1.00 73.56 215 ALA A N 1
ATOM 1647 C CA . ALA A 1 215 ? -7.971 4.523 8.206 1.00 73.56 215 ALA A CA 1
ATOM 1648 C C . ALA A 1 215 ? -6.713 5.241 7.701 1.00 73.56 215 ALA A C 1
ATOM 1650 O O . ALA A 1 215 ? -6.433 6.349 8.146 1.00 73.56 215 ALA A O 1
ATOM 1651 N N . VAL A 1 216 ? -6.001 4.623 6.757 1.00 82.25 216 VAL A N 1
ATOM 1652 C CA . VAL A 1 216 ? -4.782 5.178 6.146 1.00 82.25 216 VAL A CA 1
ATOM 1653 C C . VAL A 1 216 ? -5.105 5.682 4.743 1.00 82.25 216 VAL A C 1
ATOM 1655 O O . VAL A 1 216 ? -5.159 4.899 3.793 1.00 82.25 216 VAL A O 1
ATOM 1658 N N . ARG A 1 217 ? -5.374 6.984 4.621 1.00 81.31 217 ARG A N 1
ATOM 1659 C CA . ARG A 1 217 ? -5.949 7.610 3.419 1.00 81.31 217 ARG A CA 1
ATOM 1660 C C . ARG A 1 217 ? -4.915 8.105 2.408 1.00 81.31 217 ARG A C 1
ATOM 1662 O O . ARG A 1 217 ? -5.284 8.313 1.254 1.00 81.31 217 ARG A O 1
ATOM 1669 N N . PHE A 1 218 ? -3.671 8.317 2.821 1.00 86.44 218 PHE A N 1
ATOM 1670 C CA . PHE A 1 218 ? -2.599 8.891 2.008 1.00 86.44 218 PHE A CA 1
ATOM 1671 C C . PHE A 1 218 ? -1.418 7.942 1.857 1.00 86.44 218 PHE A C 1
ATOM 1673 O O . PHE A 1 218 ? -0.992 7.719 0.726 1.00 86.44 218 PHE A O 1
ATOM 1680 N N . VAL A 1 219 ? -0.935 7.332 2.947 1.00 89.06 219 VAL A N 1
ATOM 1681 C CA . VAL A 1 219 ? 0.253 6.453 2.881 1.00 89.06 219 VAL A CA 1
ATOM 1682 C C . VAL A 1 219 ? 0.023 5.292 1.917 1.00 89.06 219 VAL A C 1
ATOM 1684 O O . VAL A 1 219 ? 0.815 5.087 1.005 1.00 89.06 219 VAL A O 1
ATOM 1687 N N . THR A 1 220 ? -1.096 4.582 2.057 1.00 88.56 220 THR A N 1
ATOM 1688 C CA . THR A 1 220 ? -1.447 3.454 1.187 1.00 88.56 220 THR A CA 1
ATOM 1689 C C . THR A 1 220 ? -1.491 3.837 -0.299 1.00 88.56 220 THR A C 1
ATOM 1691 O O . THR A 1 220 ? -0.710 3.268 -1.061 1.00 88.56 220 THR A O 1
ATOM 1694 N N . PRO A 1 221 ? -2.354 4.769 -0.762 1.00 88.06 221 PRO A N 1
ATOM 1695 C CA . PRO A 1 221 ? -2.439 5.068 -2.189 1.00 88.06 221 PRO A CA 1
ATOM 1696 C C . PRO A 1 221 ? -1.147 5.661 -2.751 1.00 88.06 221 PRO A C 1
ATOM 1698 O O . PRO A 1 221 ? -0.775 5.305 -3.866 1.00 88.06 221 PRO A O 1
ATOM 1701 N N . MET A 1 222 ? -0.454 6.533 -2.008 1.00 89.44 222 MET A N 1
ATOM 1702 C CA . MET A 1 222 ? 0.800 7.129 -2.480 1.00 89.44 222 MET A CA 1
ATOM 1703 C C . MET A 1 222 ? 1.881 6.063 -2.657 1.00 89.44 222 MET A C 1
ATOM 1705 O O . MET A 1 222 ? 2.450 5.956 -3.740 1.00 89.44 222 MET A O 1
ATOM 1709 N N . MET A 1 223 ? 2.113 5.231 -1.637 1.00 91.25 223 MET A N 1
ATOM 1710 C CA . MET A 1 223 ? 3.173 4.223 -1.683 1.00 91.25 223 MET A CA 1
ATOM 1711 C C . MET A 1 223 ? 2.871 3.099 -2.675 1.00 91.25 223 MET A C 1
ATOM 1713 O O . MET A 1 223 ? 3.765 2.694 -3.409 1.00 91.25 223 MET A O 1
ATOM 1717 N N . VAL A 1 224 ? 1.624 2.619 -2.756 1.00 90.50 224 VAL A N 1
ATOM 1718 C CA . VAL A 1 224 ? 1.246 1.587 -3.739 1.00 90.50 224 VAL A CA 1
ATOM 1719 C C . VAL A 1 224 ? 1.413 2.107 -5.161 1.00 90.50 224 VAL A C 1
ATOM 1721 O O . VAL A 1 224 ? 2.048 1.444 -5.976 1.00 90.50 224 VAL A O 1
ATOM 1724 N N . THR A 1 225 ? 0.883 3.298 -5.460 1.00 88.50 225 THR A N 1
ATOM 1725 C CA . THR A 1 225 ? 1.004 3.874 -6.807 1.00 88.50 225 THR A CA 1
ATOM 1726 C C . THR A 1 225 ? 2.472 4.046 -7.167 1.00 88.50 225 THR A C 1
ATOM 1728 O O . THR A 1 225 ? 2.878 3.687 -8.265 1.00 88.50 225 THR A O 1
ATOM 1731 N N . ALA A 1 226 ? 3.289 4.516 -6.225 1.00 88.00 226 ALA A N 1
ATOM 1732 C CA . ALA A 1 226 ? 4.712 4.676 -6.453 1.00 88.00 226 ALA A CA 1
ATOM 1733 C C . ALA A 1 226 ? 5.456 3.361 -6.692 1.00 88.00 226 ALA A C 1
ATOM 1735 O O . ALA A 1 226 ? 6.338 3.318 -7.544 1.00 88.00 226 ALA A O 1
ATOM 1736 N N . LEU A 1 227 ? 5.087 2.288 -5.991 1.00 89.38 227 LEU A N 1
ATOM 1737 C CA . LEU A 1 227 ? 5.642 0.959 -6.243 1.00 89.38 227 LEU A CA 1
ATOM 1738 C C . LEU A 1 227 ? 5.252 0.431 -7.623 1.00 89.38 227 LEU A C 1
ATOM 1740 O O . LEU A 1 227 ? 6.096 -0.134 -8.303 1.00 89.38 227 LEU A O 1
ATOM 1744 N N . TYR A 1 228 ? 4.007 0.637 -8.052 1.00 89.00 228 TYR A N 1
ATOM 1745 C CA . TYR A 1 228 ? 3.511 0.153 -9.347 1.00 89.00 228 TYR A CA 1
ATOM 1746 C C . TYR A 1 228 ? 4.197 0.895 -10.491 1.00 89.00 228 TYR A C 1
ATOM 1748 O O . TYR A 1 228 ? 4.652 0.300 -11.461 1.00 89.00 228 TYR A O 1
ATOM 1756 N N . VAL A 1 229 ? 4.336 2.203 -10.315 1.00 83.62 229 VAL A N 1
ATOM 1757 C CA . VAL A 1 229 ? 5.113 3.078 -11.180 1.00 83.62 229 VAL A CA 1
ATOM 1758 C C . VAL A 1 229 ? 6.572 2.630 -11.259 1.00 83.62 229 VAL A C 1
ATOM 1760 O O . VAL A 1 229 ? 7.095 2.444 -12.353 1.00 83.62 229 VAL A O 1
ATOM 1763 N N . ALA A 1 230 ? 7.221 2.410 -10.114 1.00 83.88 230 ALA A N 1
ATOM 1764 C CA . ALA A 1 230 ? 8.605 1.958 -10.079 1.00 83.88 230 ALA A CA 1
ATOM 1765 C C . ALA A 1 230 ? 8.770 0.575 -10.728 1.00 83.88 230 ALA A C 1
ATOM 1767 O O . ALA A 1 230 ? 9.765 0.335 -11.406 1.00 83.88 230 ALA A O 1
ATOM 1768 N N . ALA A 1 231 ? 7.798 -0.319 -10.551 1.00 86.44 231 ALA A N 1
ATOM 1769 C CA . ALA A 1 231 ? 7.809 -1.645 -11.150 1.00 86.44 231 ALA A CA 1
ATOM 1770 C C . ALA A 1 231 ? 7.726 -1.578 -12.672 1.00 86.44 231 ALA A C 1
ATOM 1772 O O . ALA A 1 231 ? 8.539 -2.190 -13.352 1.00 86.44 231 ALA A O 1
ATOM 1773 N N . HIS A 1 232 ? 6.811 -0.768 -13.197 1.00 83.00 232 HIS A N 1
ATOM 1774 C CA . HIS A 1 232 ? 6.681 -0.579 -14.635 1.00 83.00 232 HIS A CA 1
ATOM 1775 C C . HIS A 1 232 ? 7.945 0.030 -15.271 1.00 83.00 232 HIS A C 1
ATOM 1777 O O . HIS A 1 232 ? 8.268 -0.271 -16.407 1.00 83.00 232 HIS A O 1
ATOM 1783 N N . GLN A 1 233 ? 8.674 0.883 -14.547 1.00 78.50 233 GLN A N 1
ATOM 1784 C CA . GLN A 1 233 ? 9.743 1.707 -15.131 1.00 78.50 233 GLN A CA 1
ATOM 1785 C C . GLN A 1 233 ? 11.152 1.173 -14.946 1.00 78.50 233 GLN A C 1
ATOM 1787 O O . GLN A 1 233 ? 12.030 1.453 -15.756 1.00 78.50 233 GLN A O 1
ATOM 1792 N N . TYR A 1 234 ? 11.399 0.515 -13.817 1.00 76.44 234 TYR A N 1
ATOM 1793 C CA . TYR A 1 234 ? 12.726 0.003 -13.473 1.00 76.44 234 TYR A CA 1
ATOM 1794 C C . TYR A 1 234 ? 12.809 -1.508 -13.609 1.00 76.44 234 TYR A C 1
ATOM 1796 O O . TYR A 1 234 ? 13.896 -2.064 -13.470 1.00 76.44 234 TYR A O 1
ATOM 1804 N N . ALA A 1 235 ? 11.670 -2.161 -13.805 1.00 74.94 235 ALA A N 1
ATOM 1805 C CA . ALA A 1 235 ? 11.576 -3.602 -13.871 1.00 74.94 235 ALA A CA 1
ATOM 1806 C C . ALA A 1 235 ? 10.639 -4.064 -14.997 1.00 74.94 235 ALA A C 1
ATOM 1808 O O . ALA A 1 235 ? 10.238 -5.213 -14.969 1.00 74.94 235 ALA A O 1
ATOM 1809 N N . ASP A 1 236 ? 10.270 -3.161 -15.918 1.00 77.00 236 ASP A N 1
ATOM 1810 C CA . ASP A 1 236 ? 9.448 -3.406 -17.113 1.00 77.00 236 ASP A CA 1
ATOM 1811 C C . ASP A 1 236 ? 8.155 -4.205 -16.875 1.00 77.00 236 ASP A C 1
ATOM 1813 O O . ASP A 1 236 ? 7.596 -4.795 -17.796 1.00 77.00 236 ASP A O 1
ATOM 1817 N N . VAL A 1 237 ? 7.628 -4.159 -15.643 1.00 81.69 237 VAL A N 1
ATOM 1818 C CA . VAL A 1 237 ? 6.450 -4.941 -15.262 1.00 81.69 237 VAL A CA 1
ATOM 1819 C C . VAL A 1 237 ? 5.257 -4.539 -16.117 1.00 81.69 237 VAL A C 1
ATOM 1821 O O . VAL A 1 237 ? 4.956 -3.345 -16.280 1.00 81.69 237 VAL A O 1
ATOM 1824 N N . ASN A 1 238 ? 4.540 -5.546 -16.612 1.00 81.88 238 ASN A N 1
ATOM 1825 C CA . ASN A 1 238 ? 3.437 -5.360 -17.536 1.00 81.88 238 ASN A CA 1
ATOM 1826 C C . ASN A 1 238 ? 2.346 -4.445 -16.924 1.00 81.88 238 ASN A C 1
ATOM 1828 O O . ASN A 1 238 ? 1.701 -4.804 -15.926 1.00 81.88 238 ASN A O 1
ATOM 1832 N N . PRO A 1 239 ? 2.066 -3.267 -17.521 1.00 76.94 239 PRO A N 1
ATOM 1833 C CA . PRO A 1 239 ? 1.106 -2.315 -16.966 1.00 76.94 239 PRO A CA 1
ATOM 1834 C C . PRO A 1 239 ? -0.324 -2.873 -16.947 1.00 76.94 239 PRO A C 1
ATOM 1836 O O . PRO A 1 239 ? -1.113 -2.514 -16.069 1.00 76.94 239 PRO A O 1
ATOM 1839 N N . TYR A 1 240 ? -0.666 -3.799 -17.850 1.00 82.94 240 TYR A N 1
ATOM 1840 C CA . TYR A 1 240 ? -1.971 -4.463 -17.854 1.00 82.94 240 TYR A CA 1
ATOM 1841 C C . TYR A 1 240 ? -2.150 -5.382 -16.642 1.00 82.94 240 TYR A C 1
ATOM 1843 O O . TYR A 1 240 ? -3.241 -5.428 -16.069 1.00 82.94 240 TYR A O 1
ATOM 1851 N N . ALA A 1 241 ? -1.087 -6.056 -16.191 1.00 83.75 241 ALA A N 1
ATOM 1852 C CA . ALA A 1 241 ? -1.125 -6.863 -14.974 1.00 83.75 241 ALA A CA 1
ATOM 1853 C C . ALA A 1 241 ? -1.382 -5.984 -13.736 1.00 83.75 241 ALA A C 1
ATOM 1855 O O . ALA A 1 241 ? -2.236 -6.303 -12.903 1.00 83.75 241 ALA A O 1
ATOM 1856 N N . LEU A 1 242 ? -0.733 -4.818 -13.656 1.00 83.25 242 LEU A N 1
ATOM 1857 C CA . LEU A 1 242 ? -0.952 -3.839 -12.582 1.00 83.25 242 LEU A CA 1
ATOM 1858 C C . LEU A 1 242 ? -2.372 -3.253 -12.604 1.00 83.25 242 LEU A C 1
ATOM 1860 O O . LEU A 1 242 ? -2.999 -3.088 -11.550 1.00 83.25 242 LEU A O 1
ATOM 1864 N N . LEU A 1 243 ? -2.917 -2.987 -13.795 1.00 82.69 243 LEU A N 1
ATOM 1865 C CA . LEU A 1 243 ? -4.301 -2.543 -13.966 1.00 82.69 243 LEU A CA 1
ATOM 1866 C C . LEU A 1 243 ? -5.307 -3.620 -13.550 1.00 82.69 243 LEU A C 1
ATOM 1868 O O . LEU A 1 243 ? -6.316 -3.284 -12.929 1.00 82.69 243 LEU A O 1
ATOM 1872 N N . LEU A 1 244 ? -5.039 -4.901 -13.819 1.00 85.12 244 LEU A N 1
ATOM 1873 C CA . LEU A 1 244 ? -5.888 -6.004 -13.362 1.00 85.12 244 LEU A CA 1
ATOM 1874 C C . LEU A 1 244 ? -5.927 -6.102 -11.834 1.00 85.12 244 LEU A C 1
ATOM 1876 O O . LEU A 1 244 ? -7.009 -6.248 -11.260 1.00 85.12 244 LEU A O 1
ATOM 1880 N N . VAL A 1 245 ? -4.786 -5.944 -11.154 1.00 85.12 245 VAL A N 1
ATOM 1881 C CA . VAL A 1 245 ? -4.767 -5.897 -9.681 1.00 85.12 245 VAL A CA 1
ATOM 1882 C C . VAL A 1 245 ? -5.620 -4.735 -9.162 1.00 85.12 245 VAL A C 1
ATOM 1884 O O . VAL A 1 245 ? -6.428 -4.923 -8.247 1.00 85.12 245 VAL A O 1
ATOM 1887 N N . CYS A 1 246 ? -5.512 -3.558 -9.787 1.00 82.69 246 CYS A N 1
ATOM 1888 C CA . CYS A 1 246 ? -6.353 -2.401 -9.467 1.00 82.69 246 CYS A CA 1
ATOM 1889 C C . CYS A 1 246 ? -7.846 -2.672 -9.732 1.00 82.69 246 CYS A C 1
ATOM 1891 O O . CYS A 1 246 ? -8.701 -2.322 -8.916 1.00 82.69 246 CYS A O 1
ATOM 1893 N N . LEU A 1 247 ? -8.178 -3.335 -10.842 1.00 82.31 247 LEU A N 1
ATOM 1894 C CA . LEU A 1 247 ? -9.546 -3.695 -11.218 1.00 82.31 247 LEU A CA 1
ATOM 1895 C C . LEU A 1 247 ? -10.185 -4.635 -10.191 1.00 82.31 247 LEU A C 1
ATOM 1897 O O . LEU A 1 247 ? -11.358 -4.466 -9.852 1.00 82.31 247 LEU A O 1
ATOM 1901 N N . GLY A 1 248 ? -9.419 -5.568 -9.623 1.00 81.38 248 GLY A N 1
ATOM 1902 C CA . GLY A 1 248 ? -9.919 -6.438 -8.559 1.00 81.38 248 GLY A CA 1
ATOM 1903 C C . GLY A 1 248 ? -10.448 -5.684 -7.352 1.00 81.38 248 GLY A C 1
ATOM 1904 O O . GLY A 1 248 ? -11.447 -6.075 -6.753 1.00 81.38 248 GLY A O 1
ATOM 1905 N N . ILE A 1 249 ? -9.867 -4.532 -7.052 1.00 80.00 249 ILE A N 1
ATOM 1906 C CA . ILE A 1 249 ? -10.318 -3.690 -5.947 1.00 80.00 249 ILE A CA 1
ATOM 1907 C C . ILE A 1 249 ? -11.580 -2.940 -6.312 1.00 80.00 249 ILE A C 1
ATOM 1909 O O . ILE A 1 249 ? -12.480 -2.830 -5.482 1.00 80.00 249 ILE A O 1
ATOM 1913 N N . VAL A 1 250 ? -11.691 -2.460 -7.548 1.00 80.00 250 VAL A N 1
ATOM 1914 C CA . VAL A 1 250 ? -12.939 -1.869 -8.042 1.00 80.00 250 VAL A CA 1
ATOM 1915 C C . VAL A 1 250 ? -14.075 -2.885 -7.914 1.00 80.00 250 VAL A C 1
ATOM 1917 O O . VAL A 1 250 ? -15.123 -2.574 -7.352 1.00 80.00 250 VAL A O 1
ATOM 1920 N N . ILE A 1 251 ? -13.842 -4.130 -8.328 1.00 79.12 251 ILE A N 1
ATOM 1921 C CA . ILE A 1 251 ? -14.816 -5.221 -8.212 1.00 79.12 251 ILE A CA 1
ATOM 1922 C C . ILE A 1 251 ? -15.181 -5.480 -6.748 1.00 79.12 251 ILE A C 1
ATOM 1924 O O . ILE A 1 251 ? -16.362 -5.479 -6.395 1.00 79.12 251 ILE A O 1
ATOM 1928 N N . VAL A 1 252 ? -14.183 -5.651 -5.878 1.00 78.50 252 VAL A N 1
ATOM 1929 C CA . VAL A 1 252 ? -14.392 -5.878 -4.442 1.00 78.50 252 VAL A CA 1
ATOM 1930 C C . VAL A 1 252 ? -15.204 -4.743 -3.819 1.00 78.50 252 VAL A C 1
ATOM 1932 O O . VAL A 1 252 ? -16.172 -4.985 -3.100 1.00 78.50 252 VAL A O 1
ATOM 1935 N N . THR A 1 253 ? -14.831 -3.495 -4.083 1.00 76.62 253 THR A N 1
ATOM 1936 C CA . THR A 1 253 ? -15.462 -2.319 -3.471 1.00 76.62 253 THR A CA 1
ATOM 1937 C C . THR A 1 253 ? -16.892 -2.120 -3.963 1.00 76.62 253 THR A C 1
ATOM 1939 O O . THR A 1 253 ? -17.782 -1.850 -3.151 1.00 76.62 253 THR A O 1
ATOM 1942 N N . LEU A 1 254 ? -17.152 -2.353 -5.253 1.00 75.75 254 LEU A N 1
ATOM 1943 C CA . LEU A 1 254 ? -18.500 -2.355 -5.815 1.00 75.75 254 LEU A CA 1
ATOM 1944 C C . LEU A 1 254 ? -19.351 -3.475 -5.211 1.00 75.75 254 LEU A C 1
ATOM 1946 O O . LEU A 1 254 ? -20.415 -3.193 -4.665 1.00 75.75 254 LEU A O 1
ATOM 1950 N N . ILE A 1 255 ? -18.890 -4.728 -5.228 1.00 76.06 255 ILE A N 1
ATOM 1951 C CA . ILE A 1 255 ? -19.667 -5.866 -4.705 1.00 76.06 255 ILE A CA 1
ATOM 1952 C C . ILE A 1 255 ? -20.018 -5.667 -3.230 1.00 76.06 255 ILE A C 1
ATOM 1954 O O . ILE A 1 255 ? -21.141 -5.957 -2.819 1.00 76.06 255 ILE A O 1
ATOM 1958 N N . ARG A 1 256 ? -19.104 -5.111 -2.430 1.00 73.44 256 ARG A N 1
ATOM 1959 C CA . ARG A 1 256 ? -19.379 -4.787 -1.024 1.00 73.44 256 ARG A CA 1
ATOM 1960 C C . ARG A 1 256 ? -20.486 -3.757 -0.849 1.00 73.44 256 ARG A C 1
ATOM 1962 O O . ARG A 1 256 ? -21.261 -3.865 0.099 1.00 73.44 256 ARG A O 1
ATOM 1969 N N . ARG A 1 257 ? -20.571 -2.776 -1.751 1.00 72.00 257 ARG A N 1
ATOM 1970 C CA . ARG A 1 257 ? -21.637 -1.769 -1.743 1.00 72.00 257 ARG A CA 1
ATOM 1971 C C . ARG A 1 257 ? -23.004 -2.386 -2.042 1.00 72.00 257 ARG A C 1
ATOM 1973 O O . ARG A 1 257 ? -23.980 -1.997 -1.412 1.00 72.00 257 ARG A O 1
ATOM 1980 N N . TRP A 1 258 ? -23.066 -3.325 -2.982 1.00 72.62 258 TRP A N 1
ATOM 1981 C CA . TRP A 1 258 ? -24.322 -3.950 -3.411 1.00 72.62 258 TRP A CA 1
ATOM 1982 C C . TRP A 1 258 ? -24.750 -5.126 -2.530 1.00 72.62 258 TRP A C 1
ATOM 1984 O O . TRP A 1 258 ? -25.941 -5.396 -2.411 1.00 72.62 258 TRP A O 1
ATOM 1994 N N . TRP A 1 259 ? -23.800 -5.810 -1.889 1.00 72.38 259 TRP A N 1
ATOM 1995 C CA . TRP A 1 259 ? -24.068 -6.999 -1.088 1.00 72.38 259 TRP A CA 1
ATOM 1996 C C . TRP A 1 259 ? -23.320 -6.945 0.253 1.00 72.38 259 TRP A C 1
ATOM 1998 O O . TRP A 1 259 ? -22.231 -7.509 0.393 1.00 72.38 259 TRP A O 1
ATOM 2008 N N . PRO A 1 260 ? -23.853 -6.253 1.268 1.00 69.62 260 PRO A N 1
ATOM 2009 C CA . PRO A 1 260 ? -23.199 -6.167 2.568 1.00 69.62 260 PRO A CA 1
ATOM 2010 C C . PRO A 1 260 ? -23.252 -7.517 3.304 1.00 69.62 260 PRO A C 1
ATOM 2012 O O . PRO A 1 260 ? -24.293 -8.169 3.357 1.00 69.62 260 PRO A O 1
ATOM 2015 N N . ILE A 1 261 ? -22.129 -7.934 3.898 1.00 69.81 261 ILE A N 1
ATOM 2016 C CA . ILE A 1 261 ? -22.044 -9.122 4.762 1.00 69.81 261 ILE A CA 1
ATOM 2017 C C . ILE A 1 261 ? -21.881 -8.648 6.208 1.00 69.81 261 ILE A C 1
ATOM 2019 O O . ILE A 1 261 ? -20.981 -7.870 6.509 1.00 69.81 261 ILE A O 1
ATOM 2023 N N . ALA A 1 262 ? -22.727 -9.139 7.119 1.00 68.88 262 ALA A N 1
ATOM 2024 C CA . ALA A 1 262 ? -22.692 -8.737 8.531 1.00 68.88 262 ALA A CA 1
ATOM 2025 C C . ALA A 1 262 ? -21.428 -9.222 9.275 1.00 68.88 262 ALA A C 1
ATOM 2027 O O . ALA A 1 262 ? -20.969 -8.596 10.233 1.00 68.88 262 ALA A O 1
ATOM 2028 N N . SER A 1 263 ? -20.845 -10.345 8.845 1.00 78.25 263 SER A N 1
ATOM 2029 C CA . SER A 1 263 ? -19.598 -10.866 9.409 1.00 78.25 263 SER A CA 1
ATOM 2030 C C . SER A 1 263 ? -18.382 -10.148 8.828 1.00 78.25 263 SER A C 1
ATOM 2032 O O . SER A 1 263 ? -18.082 -10.287 7.647 1.00 78.25 263 SER A O 1
ATOM 2034 N N . ILE A 1 264 ? -17.621 -9.464 9.688 1.00 72.00 264 ILE A N 1
ATOM 2035 C CA . ILE A 1 264 ? -16.351 -8.808 9.327 1.00 72.00 264 ILE A CA 1
ATOM 2036 C C . ILE A 1 264 ? -15.356 -9.818 8.734 1.00 72.00 264 ILE A C 1
ATOM 2038 O O . ILE A 1 264 ? -14.675 -9.518 7.757 1.00 72.00 264 ILE A O 1
ATOM 2042 N N . TRP A 1 265 ? -15.283 -11.028 9.295 1.00 73.81 265 TRP A N 1
ATOM 2043 C CA . TRP A 1 265 ? -14.405 -12.085 8.785 1.00 73.81 265 TRP A CA 1
ATOM 2044 C C . TRP A 1 265 ? -14.874 -12.600 7.425 1.00 73.81 265 TRP A C 1
ATOM 2046 O O . TRP A 1 265 ? -14.062 -12.732 6.516 1.00 73.81 265 TRP A O 1
ATOM 2056 N N . GLY A 1 266 ? -16.184 -12.809 7.260 1.00 75.00 266 GLY A N 1
ATOM 2057 C CA . GLY A 1 266 ? -16.759 -13.211 5.974 1.00 75.00 266 GLY A CA 1
ATOM 2058 C C . GLY A 1 266 ? -16.532 -12.166 4.879 1.00 75.00 266 GLY A C 1
ATOM 2059 O O . GLY A 1 266 ? -16.209 -12.520 3.749 1.00 75.00 266 GLY A O 1
ATOM 2060 N N . ASP A 1 267 ? -16.623 -10.880 5.221 1.00 73.56 267 ASP A N 1
ATOM 2061 C CA . ASP A 1 267 ? -16.399 -9.785 4.276 1.00 73.56 267 ASP A CA 1
ATOM 2062 C C . ASP A 1 267 ? -14.921 -9.665 3.853 1.00 73.56 267 ASP A C 1
ATOM 2064 O O . ASP A 1 267 ? -14.641 -9.484 2.671 1.00 73.56 267 ASP A O 1
ATOM 2068 N N . ASN A 1 268 ? -13.963 -9.855 4.773 1.00 72.19 268 ASN A N 1
ATOM 2069 C CA . ASN A 1 268 ? -12.529 -9.878 4.433 1.00 72.19 268 ASN A CA 1
ATOM 2070 C C . ASN A 1 268 ? -12.134 -11.119 3.617 1.00 72.19 268 ASN A C 1
ATOM 2072 O O . ASN A 1 268 ? -11.368 -10.997 2.664 1.00 72.19 268 ASN A O 1
ATOM 2076 N N . ILE A 1 269 ? -12.674 -12.301 3.939 1.00 74.62 269 ILE A N 1
ATOM 2077 C CA . ILE A 1 269 ? -12.448 -13.511 3.131 1.00 74.62 269 ILE A CA 1
ATOM 2078 C C . ILE A 1 269 ? -12.986 -13.295 1.717 1.00 74.62 269 ILE A C 1
ATOM 2080 O O . ILE A 1 269 ? -12.302 -13.595 0.744 1.00 74.62 269 ILE A O 1
ATOM 2084 N N . ARG A 1 270 ? -14.177 -12.705 1.585 1.00 75.75 270 ARG A N 1
ATOM 2085 C CA . ARG A 1 270 ? -14.732 -12.355 0.278 1.00 75.75 270 ARG A CA 1
ATOM 2086 C C . ARG A 1 270 ? -13.837 -11.378 -0.484 1.00 75.75 270 ARG A C 1
ATOM 2088 O O . ARG A 1 270 ? -13.632 -11.581 -1.673 1.00 75.75 270 ARG A O 1
ATOM 2095 N N . VAL A 1 271 ? -13.316 -10.341 0.173 1.00 73.06 271 VAL A N 1
ATOM 2096 C CA . VAL A 1 271 ? -12.355 -9.399 -0.432 1.00 73.06 271 VAL A CA 1
ATOM 2097 C C . VAL A 1 271 ? -11.145 -10.148 -0.985 1.00 73.06 271 VAL A C 1
ATOM 2099 O O . VAL A 1 271 ? -10.776 -9.927 -2.134 1.00 73.06 271 VAL A O 1
ATOM 2102 N N . MET A 1 272 ? -10.573 -11.067 -0.203 1.00 71.94 272 MET A N 1
ATOM 2103 C CA . MET A 1 272 ? -9.446 -11.890 -0.644 1.00 71.94 272 MET A CA 1
ATOM 2104 C C . MET A 1 272 ? -9.825 -12.767 -1.841 1.00 71.94 272 MET A C 1
ATOM 2106 O O . MET A 1 272 ? -9.151 -12.718 -2.862 1.00 71.94 272 MET A O 1
ATOM 2110 N N . VAL A 1 273 ? -10.926 -13.518 -1.758 1.00 77.88 273 VAL A N 1
ATOM 2111 C CA . VAL A 1 273 ? -11.360 -14.444 -2.819 1.00 77.88 273 VAL A CA 1
ATOM 2112 C C . VAL A 1 273 ? -11.712 -13.714 -4.116 1.00 77.88 273 VAL A C 1
ATOM 2114 O O . VAL A 1 273 ? -11.303 -14.138 -5.192 1.00 77.88 273 VAL A O 1
ATOM 2117 N N . LEU A 1 274 ? -12.445 -12.603 -4.035 1.00 76.56 274 LEU A N 1
ATOM 2118 C CA . LEU A 1 274 ? -12.810 -11.816 -5.214 1.00 76.56 274 LEU A CA 1
ATOM 2119 C C . LEU A 1 274 ? -11.617 -11.060 -5.802 1.00 76.56 274 LEU A C 1
ATOM 2121 O O . LEU A 1 274 ? -11.584 -10.850 -7.009 1.00 76.56 274 LEU A O 1
ATOM 2125 N N . GLY A 1 275 ? -10.641 -10.676 -4.975 1.00 75.50 275 GLY A N 1
ATOM 2126 C CA . GLY A 1 275 ? -9.371 -10.129 -5.445 1.00 75.50 275 GLY A CA 1
ATOM 2127 C C . GLY A 1 275 ? -8.509 -11.179 -6.156 1.00 75.50 275 GLY A C 1
ATOM 2128 O O . GLY A 1 275 ? -7.905 -10.886 -7.185 1.00 75.50 275 GLY A O 1
ATOM 2129 N N . LEU A 1 276 ? -8.512 -12.428 -5.677 1.00 81.25 276 LEU A N 1
ATOM 2130 C CA . LEU A 1 276 ? -7.689 -13.504 -6.239 1.00 81.25 276 LEU A CA 1
ATOM 2131 C C . LEU A 1 276 ? -7.955 -13.772 -7.725 1.00 81.25 276 LEU A C 1
ATOM 2133 O O . LEU A 1 276 ? -7.018 -14.123 -8.427 1.00 81.25 276 LEU A O 1
ATOM 2137 N N . LEU A 1 277 ? -9.184 -13.603 -8.221 1.00 82.75 277 LEU A N 1
ATOM 2138 C CA . LEU A 1 277 ? -9.513 -13.836 -9.635 1.00 82.75 277 LEU A CA 1
ATOM 2139 C C . LEU A 1 277 ? -8.753 -12.898 -10.600 1.00 82.75 277 LEU A C 1
ATOM 2141 O O . LEU A 1 277 ? -8.009 -13.392 -11.446 1.00 82.75 277 LEU A O 1
ATOM 2145 N N . PRO A 1 278 ? -8.884 -11.563 -10.497 1.00 83.94 278 PRO A N 1
ATOM 2146 C CA . PRO A 1 278 ? -8.123 -10.637 -11.330 1.00 83.94 278 PRO A CA 1
ATOM 2147 C C . PRO A 1 278 ? -6.620 -10.689 -11.053 1.00 83.94 278 PRO A C 1
ATOM 2149 O O . PRO A 1 278 ? -5.836 -10.445 -11.963 1.00 83.94 278 PRO A O 1
ATOM 2152 N N . PHE A 1 279 ? -6.198 -11.062 -9.842 1.00 84.69 279 PHE A N 1
ATOM 2153 C CA . PHE A 1 279 ? -4.786 -11.337 -9.584 1.00 84.69 279 PHE A CA 1
ATOM 2154 C C . PHE A 1 279 ? -4.274 -12.581 -10.318 1.00 84.69 279 PHE A C 1
ATOM 2156 O O . PHE A 1 279 ? -3.210 -12.532 -10.921 1.00 84.69 279 PHE A O 1
ATOM 2163 N N . ALA A 1 280 ? -5.023 -13.683 -10.313 1.00 85.62 280 ALA A N 1
ATOM 2164 C CA . ALA A 1 280 ? -4.664 -14.880 -11.064 1.00 85.62 280 ALA A CA 1
ATOM 2165 C C . ALA A 1 280 ? -4.601 -14.582 -12.568 1.00 85.62 280 ALA A C 1
ATOM 2167 O O . ALA A 1 280 ? -3.699 -15.064 -13.244 1.00 85.62 280 ALA A O 1
ATOM 2168 N N . ALA A 1 281 ? -5.501 -13.734 -13.077 1.00 85.31 281 ALA A N 1
ATOM 2169 C CA . ALA A 1 281 ? -5.423 -13.232 -14.446 1.00 85.31 281 ALA A CA 1
ATOM 2170 C C . ALA A 1 281 ? -4.169 -12.369 -14.682 1.00 85.31 281 ALA A C 1
ATOM 2172 O O . ALA A 1 281 ? -3.526 -12.518 -15.714 1.00 85.31 281 ALA A O 1
ATOM 2173 N N . ALA A 1 282 ? -3.786 -11.513 -13.728 1.00 85.12 282 ALA A N 1
ATOM 2174 C CA . ALA A 1 282 ? -2.551 -10.731 -13.805 1.00 85.12 282 ALA A CA 1
ATOM 2175 C C . ALA A 1 282 ? -1.304 -11.631 -13.833 1.00 85.12 282 ALA A C 1
ATOM 2177 O O . ALA A 1 282 ? -0.435 -11.437 -14.675 1.00 85.12 282 ALA A O 1
ATOM 2178 N N . LEU A 1 283 ? -1.250 -12.655 -12.973 1.00 84.06 283 LEU A N 1
ATOM 2179 C CA . LEU A 1 283 ? -0.190 -13.665 -13.000 1.00 84.06 283 LEU A CA 1
ATOM 2180 C C . LEU A 1 283 ? -0.169 -14.421 -14.329 1.00 84.06 283 LEU A C 1
ATOM 2182 O O . LEU A 1 283 ? 0.900 -14.655 -14.875 1.00 84.06 283 LEU A O 1
ATOM 2186 N N . TRP A 1 284 ? -1.337 -14.777 -14.864 1.00 84.62 284 TRP A N 1
ATOM 2187 C CA . TRP A 1 284 ? -1.448 -15.456 -16.152 1.00 84.62 284 TRP A CA 1
ATOM 2188 C C . TRP A 1 284 ? -0.998 -14.593 -17.335 1.00 84.62 284 TRP A C 1
ATOM 2190 O O . TRP A 1 284 ? -0.615 -15.150 -18.352 1.00 84.62 284 TRP A O 1
ATOM 2200 N N . LEU A 1 285 ? -1.037 -13.262 -17.247 1.00 81.69 285 LEU A N 1
ATOM 2201 C CA . LEU A 1 285 ? -0.489 -12.415 -18.311 1.00 81.69 285 LEU A CA 1
ATOM 2202 C C . LEU A 1 285 ? 1.043 -12.442 -18.345 1.00 81.69 285 LEU A C 1
ATOM 2204 O O . LEU A 1 285 ? 1.613 -12.320 -19.417 1.00 81.69 285 LEU A O 1
ATOM 2208 N N . ILE A 1 286 ? 1.685 -12.621 -17.192 1.00 76.75 2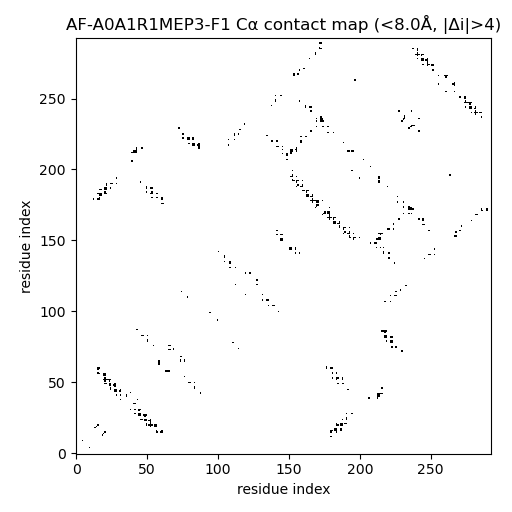86 ILE A N 1
ATOM 2209 C CA . ILE A 1 286 ? 3.148 -12.572 -17.039 1.00 76.75 286 ILE A CA 1
ATOM 2210 C C . ILE A 1 286 ? 3.774 -13.964 -17.194 1.00 76.75 286 ILE A C 1
ATOM 2212 O O . ILE A 1 286 ? 4.776 -14.151 -17.876 1.00 76.75 286 ILE A O 1
ATOM 2216 N N . TRP A 1 287 ? 3.156 -14.978 -16.584 1.00 69.88 287 TRP A N 1
ATOM 2217 C CA . TRP A 1 287 ? 3.676 -16.346 -16.526 1.00 69.88 287 TRP A CA 1
ATOM 2218 C C . TRP A 1 287 ? 4.023 -16.994 -17.884 1.00 69.88 287 TRP A C 1
ATOM 2220 O O . TRP A 1 287 ? 5.071 -17.635 -17.976 1.00 69.88 287 TRP A O 1
ATOM 2230 N N . PRO A 1 288 ? 3.189 -16.900 -18.940 1.00 58.44 288 PRO A N 1
ATOM 2231 C CA . PRO A 1 288 ? 3.503 -17.529 -20.216 1.00 58.44 288 PRO A CA 1
ATOM 2232 C C . PRO A 1 288 ? 4.674 -16.852 -20.936 1.00 58.44 288 PRO A C 1
ATOM 2234 O O . PRO A 1 288 ? 5.355 -17.538 -21.693 1.00 58.44 288 PRO A O 1
ATOM 2237 N N . GLU A 1 289 ? 4.937 -15.564 -20.686 1.00 55.25 289 GLU A N 1
ATOM 2238 C CA . GLU A 1 289 ? 6.074 -14.840 -21.272 1.00 55.25 289 GLU A CA 1
ATOM 2239 C C . GLU A 1 289 ? 7.397 -15.253 -20.607 1.00 55.25 289 GLU A C 1
ATOM 2241 O O . GLU A 1 289 ? 8.354 -15.564 -21.310 1.00 55.25 289 GLU A O 1
ATOM 2246 N N . GLU A 1 290 ? 7.422 -15.389 -19.278 1.00 51.47 290 GLU A N 1
ATOM 2247 C CA . GLU A 1 290 ? 8.597 -15.846 -18.512 1.00 51.47 290 GLU A CA 1
ATOM 2248 C C . GLU A 1 290 ? 8.938 -17.330 -18.751 1.00 51.47 290 GLU A C 1
ATOM 2250 O O . GLU A 1 290 ? 10.103 -17.696 -18.842 1.00 51.47 290 GLU A O 1
ATOM 2255 N N . SER A 1 291 ? 7.941 -18.213 -18.912 1.00 46.22 291 SER A N 1
ATOM 2256 C CA . SER A 1 291 ? 8.180 -19.665 -19.079 1.00 46.22 291 SER A CA 1
ATOM 2257 C C . SER A 1 291 ? 8.878 -20.076 -20.388 1.00 46.22 291 SER A C 1
ATOM 2259 O O . SER A 1 291 ? 9.223 -21.248 -20.561 1.00 46.22 291 SER A O 1
ATOM 2261 N N . LEU A 1 292 ? 9.037 -19.134 -21.322 1.00 38.03 292 LEU A N 1
ATOM 2262 C CA . LEU A 1 292 ? 9.740 -19.313 -22.595 1.00 38.03 292 LEU A CA 1
ATOM 2263 C C . LEU A 1 292 ? 11.244 -18.992 -22.505 1.00 38.03 292 LEU A C 1
ATOM 2265 O O . LEU A 1 292 ? 11.965 -19.290 -23.464 1.00 38.03 292 LEU A O 1
ATOM 2269 N N . TYR A 1 293 ? 11.704 -18.421 -21.387 1.00 40.69 293 TYR A N 1
ATOM 2270 C CA . TYR A 1 293 ? 13.099 -18.061 -21.107 1.00 40.69 293 TYR A CA 1
ATOM 2271 C C . TYR A 1 293 ? 13.720 -18.949 -20.016 1.00 40.69 293 TYR A C 1
ATOM 2273 O O . TYR A 1 293 ? 14.972 -19.038 -20.000 1.00 40.69 293 TYR A O 1
#

Radius of gyration: 18.68 Å; Cα contacts (8 Å, |Δi|>4): 332; chains: 1; bounding box: 48×46×52 Å

Solvent-accessible surface area (backbone atoms only — not comparable to full-atom values): 15289 Å² total; per-residue (Å²): 132,83,77,73,76,50,76,65,54,58,50,49,52,45,38,38,17,36,50,49,4,29,51,36,14,48,49,19,47,49,56,34,62,78,40,40,88,84,45,80,49,44,46,80,42,26,50,59,24,22,52,49,15,31,49,55,22,48,25,57,77,67,75,41,75,53,72,76,64,84,51,81,76,26,53,56,52,63,47,49,53,50,23,48,50,50,49,65,45,59,78,76,57,90,57,60,73,67,59,44,52,52,54,50,47,51,52,50,49,55,49,49,50,64,72,41,39,84,50,55,74,72,47,54,74,67,58,40,50,52,53,52,50,50,52,52,50,53,47,51,56,50,47,65,38,54,71,38,61,93,34,23,38,56,37,30,44,54,46,22,46,58,23,47,61,42,15,62,51,26,49,73,56,38,40,62,66,56,13,35,48,28,31,12,48,16,33,17,39,42,45,45,21,50,48,27,65,73,49,67,79,80,57,56,77,79,57,59,73,49,71,45,42,54,46,66,82,33,44,44,56,54,52,46,51,50,50,53,52,48,34,38,71,77,27,67,28,60,65,66,33,57,49,29,47,53,46,16,50,54,52,37,57,49,49,46,72,78,52,76,60,92,46,68,67,60,44,51,51,47,43,52,58,53,29,46,55,32,39,52,51,22,48,59,68,48,47,69,65,58,76,77,112

pLDDT: mean 79.72, std 12.47, range [33.91, 96.44]

Foldseek 3Di:
DPPDPPPVRVVLLCCLQAVQLLVQLVVLVVVCVVCCVVPVFSLLRNLVSSLVSLQSSLCSLVVHNLPPPPDLVSVLNVLSVVLSVCQVVLVVDPDDPVVSLVVLLVVLLVSVCVSCVVPCVVDDPVVNVVLSVLLSVLLVLLVLQQVDLVRQLVSLLLLLLLLQLVLVLCVQQFDNSLSSSSSSSSNSSVSLSVCCVPPVVPDDPVSSVVRRSSHSNRNSSSSSSSSLSCRCPHTVRDVVLSSLLSVLSVVLSVCCVVDPDPDPVVSSVSSVVSSVVSSVVSCVVRVVVRVVD

Mean predicted aligned error: 7.69 Å

Sequence (293 aa):
MYAEPSSSANLIMIMQSLVLPLAVALFGLLVWWLNRRNIPRATLVIVPFIAIGFWASFSWIQDRLGLPPQQAMDILIPLLLVSVIFELASHWVNLSGLWKVVLSLVAFMGFIIWMLYPILSRADAVEIVLILVSAAILYLVLQISFSNPANSSVSNGVGLYLAAVAAPLFALDGTLKLAQISGALAAGLGVIWLAGLLFSRKISAVQQYTEGMFAVRFVTPMMVTALYVAAHQYADVNPYALLLVCLGIVIVTLIRRWWPIASIWGDNIRVMVLGLLPFAAALWLIWPEESLY